Protein AF-A0A6B2LHY2-F1 (afdb_monomer_lite)

Secondary structure (DSSP, 8-state):
-HHHHGGGS-EEEEEEEE-TTT--EEEEEEEEESSHHHHHHHHHTSEEEETTEEEE---TTTS--SS---------------------------TT---------TT---S----TT--------TTHHHHHHHHHHHHHHHHHHHHHHHHHHHHHHHHHHHHHHHHHHHHHHHHHHHHHHHHHTPPPPPPPP----

pLDDT: mean 70.04, std 24.02, range [27.28, 95.94]

Foldseek 3Di:
DVVQLCVLAAWPDKAFDADPVPRHTPLDIDTDHPDVNSLCSSPVVQWTQDPNDIGGRDDPVVVPPVDPDDPDPPDDDDDDDDDDDDDDDDDDDDPPPPDDPDDPDPPDPPDDPDDPDDDDPPPPPDVVVVVVVVVVVVVVVVVVVVVVVVVVVVVVVVVVVVVVVVVVVVVVVLVVQVVVCVVVVHDRDDDDPPPDD

Organism: NCBI:txid1963864

InterPro domains:
  IPR000504 RNA recognition motif domain [PF00076] (5-44)
  IPR000504 RNA recognition motif domain [PS50102] (1-62)
  IPR012677 Nucleotide-binding alpha-beta plait domain superfamily [G3DSA:3.30.70.330] (1-72)
  IPR035979 RNA-binding domain superfamily [SSF54928] (3-66)

Structure (mmCIF, N/CA/C/O backbone):
data_AF-A0A6B2LHY2-F1
#
_entry.id   AF-A0A6B2LHY2-F1
#
loop_
_atom_site.group_PDB
_atom_site.id
_atom_site.type_symbol
_atom_site.label_atom_id
_atom_site.label_alt_id
_atom_site.label_comp_id
_atom_site.label_asym_id
_atom_site.label_entity_id
_atom_site.label_seq_id
_atom_site.pdbx_PDB_ins_code
_atom_site.Cartn_x
_atom_site.Cartn_y
_atom_site.Cartn_z
_atom_site.occupancy
_atom_site.B_iso_or_equiv
_atom_site.auth_seq_id
_atom_site.auth_comp_id
_atom_site.auth_asym_id
_atom_site.auth_atom_id
_atom_site.pdbx_PDB_model_num
ATOM 1 N N . MET A 1 1 ? -1.458 -8.060 -17.410 1.00 80.00 1 MET A N 1
ATOM 2 C CA . MET A 1 1 ? -0.516 -7.046 -16.871 1.00 80.00 1 MET A CA 1
ATOM 3 C C . MET A 1 1 ? -1.201 -6.053 -15.941 1.00 80.00 1 MET A C 1
ATOM 5 O O . MET A 1 1 ? -0.882 -6.099 -14.766 1.00 80.00 1 MET A O 1
ATOM 9 N N . ALA A 1 2 ? -2.142 -5.217 -16.404 1.00 82.56 2 ALA A N 1
ATOM 10 C CA . ALA A 1 2 ? -2.802 -4.216 -15.548 1.00 82.56 2 ALA A CA 1
ATOM 11 C C . ALA A 1 2 ? -3.407 -4.810 -14.260 1.00 82.56 2 ALA A C 1
ATOM 13 O O . ALA A 1 2 ? -3.123 -4.320 -13.176 1.00 82.56 2 ALA A O 1
ATOM 14 N N . SER A 1 3 ? -4.125 -5.933 -14.364 1.00 86.19 3 SER A N 1
ATOM 15 C CA . SER A 1 3 ? -4.714 -6.655 -13.222 1.00 86.19 3 SER A CA 1
ATOM 16 C C . SER A 1 3 ? -3.723 -7.070 -12.127 1.00 86.19 3 SER A C 1
ATOM 18 O O . SER A 1 3 ? -4.102 -7.171 -10.969 1.00 86.19 3 SER A O 1
ATOM 20 N N . TYR A 1 4 ? -2.459 -7.320 -12.476 1.00 86.56 4 TYR A N 1
ATOM 21 C CA . TYR A 1 4 ? -1.411 -7.698 -11.518 1.00 86.56 4 TYR A CA 1
ATOM 22 C C . TYR A 1 4 ? -0.781 -6.481 -10.832 1.00 86.56 4 TYR A C 1
ATOM 24 O O . TYR A 1 4 ? -0.054 -6.624 -9.855 1.00 86.56 4 TYR A O 1
ATOM 32 N N . LEU A 1 5 ? -1.018 -5.287 -11.373 1.00 86.94 5 LEU A N 1
ATOM 33 C CA . LEU A 1 5 ? -0.364 -4.048 -10.969 1.00 86.94 5 LEU A CA 1
ATOM 34 C C . LEU A 1 5 ? -1.317 -3.100 -10.228 1.00 86.94 5 LEU A C 1
ATOM 36 O O . LEU A 1 5 ? -0.859 -2.243 -9.483 1.00 86.94 5 LEU A O 1
ATOM 40 N N . THR A 1 6 ? -2.633 -3.303 -10.337 1.00 88.56 6 THR A N 1
ATOM 41 C CA . THR A 1 6 ? -3.647 -2.532 -9.593 1.00 88.56 6 THR A CA 1
ATOM 42 C C . THR A 1 6 ? -3.509 -2.646 -8.075 1.00 88.56 6 THR A C 1
ATOM 44 O O . THR A 1 6 ? -3.982 -1.776 -7.357 1.00 88.56 6 THR A O 1
ATOM 47 N N . GLN A 1 7 ? -2.849 -3.692 -7.568 1.00 88.25 7 GLN A N 1
ATOM 48 C CA . GLN A 1 7 ? -2.578 -3.845 -6.134 1.00 88.25 7 GLN A CA 1
ATOM 49 C C . GLN A 1 7 ? -1.614 -2.788 -5.570 1.00 88.25 7 GLN A C 1
ATOM 51 O O . GLN A 1 7 ? -1.584 -2.582 -4.362 1.00 88.25 7 GLN A O 1
ATOM 56 N N . TYR A 1 8 ? -0.835 -2.122 -6.429 1.00 86.50 8 TYR A N 1
ATOM 57 C CA . TYR A 1 8 ? 0.146 -1.116 -6.015 1.00 86.50 8 TYR A CA 1
ATOM 58 C C . TYR A 1 8 ? -0.372 0.325 -6.135 1.00 86.50 8 TYR A C 1
ATOM 60 O O . TYR A 1 8 ? 0.296 1.246 -5.669 1.00 86.50 8 TYR A O 1
ATOM 68 N N . GLY A 1 9 ? -1.538 0.536 -6.754 1.00 88.69 9 GLY A N 1
ATOM 69 C CA . GLY A 1 9 ? -2.106 1.868 -6.937 1.00 88.69 9 GLY A CA 1
ATOM 70 C C . GLY A 1 9 ? -3.138 1.964 -8.053 1.00 88.69 9 GLY A C 1
ATOM 71 O O . GLY A 1 9 ? -3.406 1.001 -8.779 1.00 88.69 9 GLY A O 1
ATOM 72 N N . ASN A 1 10 ? -3.695 3.162 -8.215 1.00 91.06 10 ASN A N 1
ATOM 73 C CA . ASN A 1 10 ? -4.657 3.447 -9.268 1.00 91.06 10 ASN A CA 1
ATOM 74 C C . ASN A 1 10 ? -3.933 3.675 -10.604 1.00 91.06 10 ASN A C 1
ATOM 76 O O . ASN A 1 10 ? -3.148 4.613 -10.754 1.00 91.06 10 ASN A O 1
ATOM 80 N N . ILE A 1 11 ? -4.201 2.814 -11.586 1.00 90.69 11 ILE A N 1
ATOM 81 C CA . ILE A 1 11 ? -3.566 2.867 -12.906 1.00 90.69 11 ILE A CA 1
ATOM 82 C C . ILE A 1 11 ? -4.345 3.824 -13.814 1.00 90.69 11 ILE A C 1
ATOM 84 O O . ILE A 1 11 ? -5.507 3.575 -14.126 1.00 90.69 11 ILE A O 1
ATOM 88 N N . ILE A 1 12 ? -3.677 4.872 -14.299 1.00 91.00 12 ILE A N 1
ATOM 89 C CA . ILE A 1 12 ? -4.193 5.775 -15.339 1.00 91.00 12 ILE A CA 1
ATOM 90 C C . ILE A 1 12 ? -4.047 5.130 -16.718 1.00 91.00 12 ILE A C 1
ATOM 92 O O . ILE A 1 12 ? -4.982 5.122 -17.513 1.00 91.00 12 ILE A O 1
ATOM 96 N N . GLU A 1 13 ? -2.864 4.590 -17.012 1.00 86.56 13 GLU A N 1
ATOM 97 C CA . GLU A 1 13 ? -2.556 4.017 -18.321 1.00 86.56 13 GLU A CA 1
ATOM 98 C C . GLU A 1 13 ? -1.649 2.794 -18.173 1.00 86.56 13 GLU A C 1
ATOM 100 O O . GLU A 1 13 ? -0.710 2.783 -17.380 1.00 86.56 13 GLU A O 1
ATOM 105 N N . CYS A 1 14 ? -1.906 1.752 -18.960 1.00 90.44 14 CYS A N 1
ATOM 106 C CA . CYS A 1 14 ? -1.053 0.572 -19.042 1.00 90.44 14 CYS A CA 1
ATOM 107 C C . CYS A 1 14 ? -0.847 0.204 -20.511 1.00 90.44 14 CYS A C 1
ATOM 109 O O . CYS A 1 14 ? -1.787 -0.198 -21.197 1.00 90.44 14 CYS A O 1
ATOM 111 N N . LYS A 1 15 ? 0.398 0.285 -20.985 1.00 89.88 15 LYS A N 1
ATOM 112 C CA . LYS A 1 15 ? 0.763 0.046 -22.382 1.00 89.88 15 LYS A CA 1
ATOM 113 C C . LYS A 1 15 ? 1.816 -1.043 -22.502 1.00 89.88 15 LYS A C 1
ATOM 115 O O . LYS A 1 15 ? 2.926 -0.908 -21.999 1.00 89.88 15 LYS A O 1
ATOM 120 N N . VAL A 1 16 ? 1.496 -2.103 -23.237 1.00 90.31 16 VAL A N 1
ATOM 121 C CA . VAL A 1 16 ? 2.479 -3.119 -23.638 1.00 90.31 16 VAL A CA 1
ATOM 122 C C . VAL A 1 16 ? 3.139 -2.668 -24.931 1.00 90.31 16 VAL A C 1
ATOM 124 O O . VAL A 1 16 ? 2.455 -2.274 -25.877 1.00 90.31 16 VAL A O 1
ATOM 127 N N . VAL A 1 17 ? 4.467 -2.725 -24.994 1.00 90.06 17 VAL A N 1
ATOM 128 C CA . VAL A 1 17 ? 5.170 -2.371 -26.224 1.00 90.06 17 VAL A CA 1
ATOM 129 C C . VAL A 1 17 ? 5.122 -3.543 -27.190 1.00 90.06 17 VAL A C 1
ATOM 131 O O . VAL A 1 17 ? 5.566 -4.650 -26.879 1.00 90.06 17 VAL A O 1
ATOM 134 N N . MET A 1 18 ? 4.596 -3.276 -28.379 1.00 92.19 18 MET A N 1
ATOM 135 C CA . MET A 1 18 ? 4.525 -4.225 -29.481 1.00 92.19 18 MET A CA 1
ATOM 136 C C . MET A 1 18 ? 5.486 -3.811 -30.596 1.00 92.19 18 MET A C 1
ATOM 138 O O . MET A 1 18 ? 5.838 -2.639 -30.749 1.00 92.19 18 MET A O 1
ATOM 142 N N . ASP A 1 19 ? 5.968 -4.790 -31.347 1.00 89.94 19 ASP A N 1
ATOM 143 C CA . ASP A 1 19 ? 6.664 -4.576 -32.606 1.00 89.94 19 ASP A CA 1
ATOM 144 C C . ASP A 1 19 ? 5.645 -4.206 -33.692 1.00 89.94 19 ASP A C 1
ATOM 146 O O . ASP A 1 19 ? 4.713 -4.964 -33.948 1.00 89.94 19 ASP A O 1
ATOM 150 N N . ALA A 1 20 ? 5.822 -3.044 -34.323 1.00 90.44 20 ALA A N 1
ATOM 151 C CA . ALA A 1 20 ? 4.895 -2.524 -35.324 1.00 90.44 20 ALA A CA 1
ATOM 152 C C . ALA A 1 20 ? 4.829 -3.395 -36.588 1.00 90.44 20 ALA A C 1
ATOM 154 O O . ALA A 1 20 ? 3.782 -3.460 -37.224 1.00 90.44 20 ALA A O 1
ATOM 155 N N . ASN A 1 21 ? 5.919 -4.092 -36.929 1.00 90.19 21 ASN A N 1
ATOM 156 C CA . ASN A 1 21 ? 5.982 -4.907 -38.142 1.00 90.19 21 ASN A CA 1
ATOM 157 C C . ASN A 1 21 ? 5.385 -6.302 -37.931 1.00 90.19 21 ASN A C 1
ATOM 159 O O . ASN A 1 21 ? 4.772 -6.857 -38.837 1.00 90.19 21 ASN A O 1
ATOM 163 N N . THR A 1 22 ? 5.585 -6.890 -36.744 1.00 93.69 22 THR A N 1
ATOM 164 C CA . THR A 1 22 ? 5.171 -8.276 -36.463 1.00 93.69 22 THR A CA 1
ATOM 165 C C . THR A 1 22 ? 3.951 -8.396 -35.551 1.00 93.69 22 THR A C 1
ATOM 167 O O . THR A 1 22 ? 3.437 -9.498 -35.379 1.00 93.69 22 THR A O 1
ATOM 170 N N . GLY A 1 23 ? 3.504 -7.307 -34.916 1.00 92.06 23 GLY A N 1
ATOM 171 C CA . GLY A 1 23 ? 2.405 -7.297 -33.942 1.00 92.06 23 GLY A CA 1
ATOM 172 C C . GLY A 1 23 ? 2.711 -8.025 -32.626 1.00 92.06 23 GLY A C 1
ATOM 173 O O . GLY A 1 23 ? 1.861 -8.098 -31.741 1.00 92.06 23 GLY A O 1
ATOM 174 N N . ARG A 1 24 ? 3.918 -8.582 -32.464 1.00 91.38 24 ARG A N 1
ATOM 175 C CA . ARG A 1 24 ? 4.309 -9.345 -31.270 1.00 91.38 24 ARG A CA 1
ATOM 176 C C . ARG A 1 24 ? 4.776 -8.422 -30.150 1.00 91.38 24 ARG A C 1
ATOM 178 O O . ARG A 1 24 ? 5.347 -7.363 -30.404 1.00 91.38 24 ARG A O 1
ATOM 185 N N . SER A 1 25 ? 4.572 -8.829 -28.896 1.00 90.31 25 SER A N 1
ATOM 186 C CA . SER A 1 25 ? 5.067 -8.054 -27.754 1.00 90.31 25 SER A CA 1
ATOM 187 C C . SER A 1 25 ? 6.596 -8.069 -27.703 1.00 90.31 25 SER A C 1
ATOM 189 O O . SER A 1 25 ? 7.239 -9.079 -27.998 1.00 90.31 25 SER A O 1
ATOM 191 N N . LYS A 1 26 ? 7.187 -6.951 -27.281 1.00 89.00 26 LYS A N 1
ATOM 192 C CA . LYS A 1 26 ? 8.630 -6.847 -27.033 1.00 89.00 26 LYS A CA 1
ATOM 193 C C . LYS A 1 26 ? 9.034 -7.340 -25.639 1.00 89.00 26 LYS A C 1
ATOM 195 O O . LYS A 1 26 ? 10.194 -7.217 -25.261 1.00 89.00 26 LYS A O 1
ATOM 200 N N . GLY A 1 27 ? 8.090 -7.878 -24.863 1.00 87.44 27 GLY A N 1
ATOM 201 C CA . GLY A 1 27 ? 8.342 -8.385 -23.512 1.00 87.44 27 GLY A CA 1
ATOM 202 C C . GLY A 1 27 ? 8.479 -7.311 -22.427 1.00 87.44 27 GLY A C 1
ATOM 203 O O . GLY A 1 27 ? 8.911 -7.633 -21.326 1.00 87.44 27 GLY A O 1
ATOM 204 N N . TYR A 1 28 ? 8.110 -6.058 -22.711 1.00 89.31 28 TYR A N 1
ATOM 205 C CA . TYR A 1 28 ? 8.064 -4.978 -21.723 1.00 89.31 28 TYR A CA 1
ATOM 206 C C . TYR A 1 28 ? 6.861 -4.057 -21.948 1.00 89.31 28 TYR A C 1
ATOM 208 O O . TYR A 1 28 ? 6.251 -4.037 -23.023 1.00 89.31 28 TYR A O 1
ATOM 216 N N . GLY A 1 29 ? 6.515 -3.294 -20.917 1.00 90.38 29 GLY A N 1
ATOM 217 C CA . GLY A 1 29 ? 5.412 -2.345 -20.935 1.00 90.38 29 GLY A CA 1
ATOM 218 C C . GLY A 1 29 ? 5.634 -1.217 -19.940 1.00 90.38 29 GLY A C 1
ATOM 219 O O . GLY A 1 29 ? 6.530 -1.284 -19.100 1.00 90.38 29 GLY A O 1
ATOM 220 N N . PHE A 1 30 ? 4.811 -0.186 -20.058 1.00 92.31 30 PHE A N 1
ATOM 221 C CA . PHE A 1 30 ? 4.807 0.980 -19.191 1.00 92.31 30 PHE A CA 1
ATOM 222 C C . PHE A 1 30 ? 3.468 1.073 -18.479 1.00 92.31 30 PHE A C 1
ATOM 224 O O . PHE A 1 30 ? 2.422 0.798 -19.072 1.00 92.31 30 PHE A O 1
ATOM 231 N N . VAL A 1 31 ? 3.516 1.469 -17.212 1.00 91.19 31 VAL A N 1
ATOM 232 C CA . VAL A 1 31 ? 2.332 1.729 -16.399 1.00 91.19 31 VAL A CA 1
ATOM 233 C C . VAL A 1 31 ? 2.467 3.114 -15.793 1.00 91.19 31 VAL A C 1
ATOM 235 O O . VAL A 1 31 ? 3.518 3.460 -15.254 1.00 91.19 31 VAL A O 1
ATOM 238 N N . VAL A 1 32 ? 1.405 3.897 -15.923 1.00 90.56 32 VAL A N 1
ATOM 239 C CA . VAL A 1 32 ? 1.270 5.237 -15.365 1.00 90.56 32 VAL A CA 1
ATOM 240 C C . VAL A 1 32 ? 0.284 5.144 -14.212 1.00 90.56 32 VAL A C 1
ATOM 242 O O . VAL A 1 32 ? -0.874 4.778 -14.414 1.00 90.56 32 VAL A O 1
ATOM 245 N N . TYR A 1 33 ? 0.760 5.456 -13.012 1.00 92.25 33 TYR A N 1
ATOM 246 C CA . TYR A 1 33 ? -0.066 5.535 -11.811 1.00 92.25 33 TYR A CA 1
ATOM 247 C C . TYR A 1 33 ? -0.590 6.948 -11.593 1.00 92.25 33 TYR A C 1
ATOM 249 O O . TYR A 1 33 ? -0.069 7.912 -12.159 1.00 92.25 33 TYR A O 1
ATOM 257 N N . SER A 1 34 ? -1.620 7.058 -10.759 1.00 88.56 34 SER A N 1
ATOM 258 C CA . SER A 1 34 ? -2.242 8.334 -10.432 1.00 88.56 34 SER A CA 1
ATOM 259 C C . SER A 1 34 ? -1.357 9.231 -9.577 1.00 88.56 34 SER A C 1
ATOM 261 O O . SER A 1 34 ? -1.366 10.450 -9.749 1.00 88.56 34 SER A O 1
ATOM 263 N N . THR A 1 35 ? -0.541 8.631 -8.711 1.00 81.56 35 THR A N 1
ATOM 264 C CA . THR A 1 35 ? 0.391 9.348 -7.841 1.00 81.56 35 THR A CA 1
ATOM 265 C C . THR A 1 35 ? 1.817 8.799 -7.972 1.00 81.56 35 THR A C 1
ATOM 267 O O . THR A 1 35 ? 2.019 7.620 -8.284 1.00 81.56 35 THR A O 1
ATOM 270 N N . PRO A 1 36 ? 2.855 9.628 -7.746 1.00 84.38 36 PRO A N 1
ATOM 271 C CA . PRO A 1 36 ? 4.240 9.165 -7.797 1.00 84.38 36 PRO A CA 1
ATOM 272 C C . PRO A 1 36 ? 4.584 8.182 -6.668 1.00 84.38 36 PRO A C 1
ATOM 274 O O . PRO A 1 36 ? 5.458 7.337 -6.851 1.00 84.38 36 PRO A O 1
ATOM 277 N N . GLN A 1 37 ? 3.897 8.255 -5.526 1.00 83.94 37 GLN A N 1
ATOM 278 C CA . GLN A 1 37 ? 4.058 7.330 -4.404 1.00 83.94 37 GLN A CA 1
ATOM 279 C C . GLN A 1 37 ? 3.631 5.908 -4.790 1.00 83.94 37 GLN A C 1
ATOM 281 O O . GLN A 1 37 ? 4.368 4.963 -4.528 1.00 83.94 37 GLN A O 1
ATOM 286 N N . GLU A 1 38 ? 2.503 5.752 -5.491 1.00 86.00 38 GLU A N 1
ATOM 287 C CA . GLU A 1 38 ? 2.044 4.457 -6.026 1.00 86.00 38 GLU A CA 1
ATOM 288 C C . GLU A 1 38 ? 3.084 3.828 -6.964 1.00 86.00 38 GLU A C 1
ATOM 290 O O . GLU A 1 38 ? 3.399 2.640 -6.862 1.00 86.00 38 GLU A O 1
ATOM 295 N N . ALA A 1 39 ? 3.695 4.639 -7.835 1.00 85.25 39 ALA A N 1
ATOM 296 C CA . ALA A 1 39 ? 4.7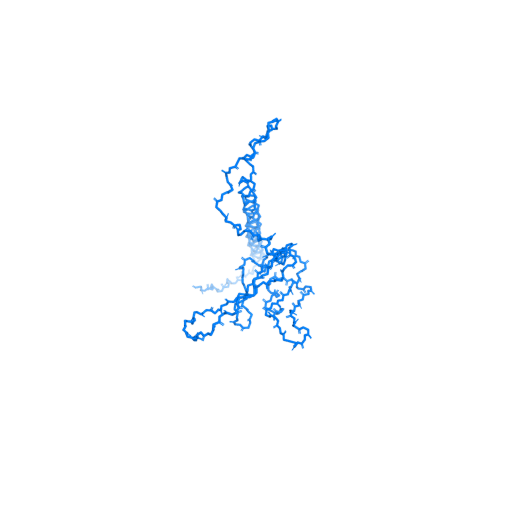55 4.178 -8.728 1.00 85.25 39 ALA A CA 1
ATOM 297 C C . ALA A 1 39 ? 6.019 3.733 -7.969 1.00 85.25 39 ALA A C 1
ATOM 299 O O . ALA A 1 39 ? 6.648 2.745 -8.352 1.00 85.25 39 ALA A O 1
ATOM 300 N N . GLN A 1 40 ? 6.389 4.429 -6.890 1.00 86.88 40 GLN A N 1
ATOM 301 C CA . GLN A 1 40 ? 7.514 4.028 -6.041 1.00 86.88 40 GLN A CA 1
ATOM 302 C C . GLN A 1 40 ? 7.233 2.687 -5.364 1.00 86.88 40 GLN A C 1
ATOM 304 O O . GLN A 1 40 ? 8.044 1.770 -5.490 1.00 86.88 40 GLN A O 1
ATOM 309 N N . THR A 1 41 ? 6.058 2.530 -4.754 1.00 88.00 41 THR A N 1
ATOM 310 C CA . THR A 1 41 ? 5.623 1.275 -4.125 1.00 88.00 41 THR A CA 1
ATOM 311 C C . THR A 1 41 ? 5.646 0.110 -5.113 1.00 88.00 41 THR A C 1
ATOM 313 O O . THR A 1 41 ? 6.205 -0.941 -4.809 1.00 88.00 41 THR A O 1
ATOM 316 N N . ALA A 1 42 ? 5.150 0.312 -6.338 1.00 87.19 42 ALA A N 1
ATOM 317 C CA . ALA A 1 42 ? 5.163 -0.705 -7.394 1.00 87.19 42 ALA A CA 1
ATOM 318 C C . ALA A 1 42 ? 6.575 -1.148 -7.830 1.00 87.19 42 ALA A C 1
ATOM 320 O O . ALA A 1 42 ? 6.737 -2.211 -8.432 1.00 87.19 42 ALA A O 1
ATOM 321 N N . THR A 1 43 ? 7.600 -0.332 -7.565 1.00 88.62 43 THR A N 1
ATOM 322 C CA . THR A 1 43 ? 9.001 -0.613 -7.928 1.00 88.62 43 THR A CA 1
ATOM 323 C C . THR A 1 43 ? 9.877 -0.982 -6.732 1.00 88.62 43 THR A C 1
ATOM 325 O O . THR A 1 43 ? 11.021 -1.381 -6.934 1.00 88.62 43 THR A O 1
ATOM 328 N N . ALA A 1 44 ? 9.351 -0.920 -5.505 1.00 86.50 44 ALA A N 1
ATOM 329 C CA . ALA A 1 44 ? 10.114 -1.144 -4.277 1.00 86.50 44 ALA A CA 1
ATOM 330 C C . ALA A 1 44 ? 10.719 -2.555 -4.197 1.00 86.50 44 ALA A C 1
ATOM 332 O O . ALA A 1 44 ? 11.869 -2.722 -3.796 1.00 86.50 44 ALA A O 1
ATOM 333 N N . GLU A 1 45 ? 9.974 -3.572 -4.636 1.00 80.50 45 GLU A N 1
ATOM 334 C CA . GLU A 1 45 ? 10.449 -4.962 -4.671 1.00 80.50 45 GLU A CA 1
ATOM 335 C C . GLU A 1 45 ? 11.392 -5.243 -5.858 1.00 80.50 45 GLU A C 1
ATOM 337 O 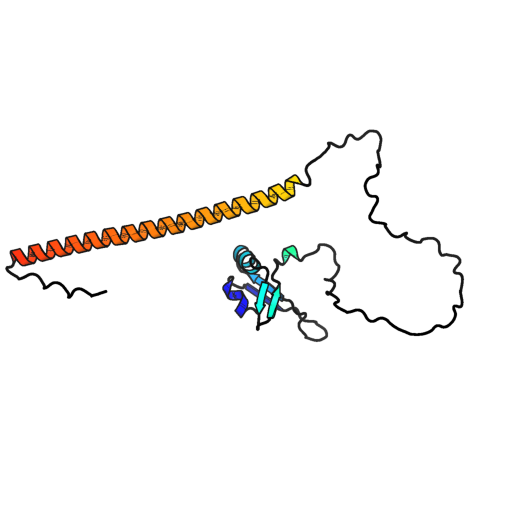O . GLU A 1 45 ? 12.058 -6.278 -5.900 1.00 80.50 45 GLU A O 1
ATOM 342 N N . GLY A 1 46 ? 11.456 -4.341 -6.846 1.00 81.94 46 GLY A N 1
ATOM 343 C CA . GLY A 1 46 ? 12.265 -4.469 -8.066 1.00 81.94 46 GLY A CA 1
ATOM 344 C C . GLY A 1 46 ? 11.773 -5.525 -9.065 1.00 81.94 46 GLY A C 1
ATOM 345 O O . GLY A 1 46 ? 12.308 -5.645 -10.170 1.00 81.94 46 GLY A O 1
ATOM 346 N N . TYR A 1 47 ? 10.754 -6.312 -8.717 1.00 87.00 47 TYR A N 1
ATOM 347 C CA . TYR A 1 47 ? 10.133 -7.278 -9.615 1.00 87.00 47 TYR A CA 1
ATOM 348 C C . TYR A 1 47 ? 8.668 -7.528 -9.261 1.00 87.00 47 TYR A C 1
ATOM 350 O O . TYR A 1 47 ? 8.251 -7.343 -8.129 1.00 87.00 47 TYR A O 1
ATOM 358 N N . VAL A 1 48 ? 7.906 -8.018 -10.235 1.00 87.88 48 VAL A N 1
ATOM 359 C CA . VAL A 1 48 ? 6.524 -8.480 -10.074 1.00 87.88 48 VAL A CA 1
ATOM 360 C C . VAL A 1 48 ? 6.351 -9.804 -10.810 1.00 87.88 48 VAL A C 1
ATOM 362 O O . VAL A 1 48 ? 7.012 -10.048 -11.820 1.00 87.88 48 VAL A O 1
ATOM 365 N N . THR A 1 49 ? 5.472 -10.678 -10.330 1.00 87.06 49 THR A N 1
ATOM 366 C CA . THR A 1 49 ? 5.139 -11.916 -11.047 1.00 87.06 49 THR A CA 1
ATOM 367 C C . THR A 1 49 ? 3.874 -11.707 -11.877 1.00 87.06 49 THR A C 1
ATOM 369 O O . THR A 1 49 ? 2.802 -11.491 -11.321 1.00 87.06 49 THR A O 1
ATOM 372 N N . VAL A 1 50 ? 3.989 -11.783 -13.207 1.00 85.50 50 VAL A N 1
ATOM 373 C CA . VAL A 1 50 ? 2.870 -11.685 -14.162 1.00 85.50 50 VAL A CA 1
ATOM 374 C C . VAL A 1 50 ? 2.732 -13.023 -14.874 1.00 85.50 50 VAL A C 1
ATOM 376 O O . VAL A 1 50 ? 3.701 -13.510 -15.454 1.00 85.50 50 VAL A O 1
ATOM 379 N N . ASP A 1 51 ? 1.551 -13.639 -14.818 1.00 85.31 51 ASP A N 1
ATOM 380 C CA . ASP A 1 51 ? 1.272 -14.936 -15.459 1.00 85.31 51 ASP A CA 1
ATOM 381 C C . ASP A 1 51 ? 2.295 -16.036 -15.085 1.00 85.31 51 ASP A C 1
ATOM 383 O O . ASP A 1 51 ? 2.741 -16.822 -15.923 1.00 85.31 51 ASP A O 1
ATOM 387 N N . GLY A 1 52 ? 2.743 -16.049 -13.822 1.00 87.00 52 GLY A N 1
ATOM 388 C CA . GLY A 1 52 ? 3.750 -16.993 -13.316 1.00 87.00 52 GLY A CA 1
ATOM 389 C C . GLY A 1 52 ? 5.193 -16.700 -13.751 1.00 87.00 52 GLY A C 1
ATOM 390 O O . GLY A 1 52 ? 6.099 -17.470 -13.436 1.00 87.00 52 GLY A O 1
ATOM 391 N N . LYS A 1 53 ? 5.440 -15.589 -14.456 1.00 85.88 53 LYS A N 1
ATOM 392 C CA . LYS A 1 53 ? 6.775 -15.150 -14.879 1.00 85.88 53 LYS A CA 1
ATOM 393 C C . LYS A 1 53 ? 7.223 -13.942 -14.070 1.00 85.88 53 LYS A C 1
ATOM 395 O O . LYS A 1 53 ? 6.489 -12.970 -13.926 1.00 85.88 53 LYS A O 1
ATOM 400 N N . ARG A 1 54 ? 8.462 -13.983 -13.583 1.00 88.12 54 ARG A N 1
ATOM 401 C CA . ARG A 1 54 ? 9.085 -12.857 -12.881 1.00 88.12 54 ARG A CA 1
ATOM 402 C C . ARG A 1 54 ? 9.494 -11.773 -13.884 1.00 88.12 54 ARG A C 1
ATOM 404 O O . ARG A 1 54 ? 10.325 -12.017 -14.757 1.00 88.12 54 ARG A O 1
ATOM 411 N N . CYS A 1 55 ? 8.934 -10.582 -13.735 1.00 87.56 55 CYS A N 1
ATOM 412 C CA . CYS A 1 55 ? 9.190 -9.393 -14.540 1.00 87.56 55 CYS A CA 1
ATOM 413 C C . CYS A 1 55 ? 9.923 -8.347 -13.694 1.00 87.56 55 CYS A C 1
ATOM 415 O O . CYS A 1 55 ? 9.588 -8.162 -12.531 1.00 87.56 55 CYS A O 1
ATOM 417 N N . ASN A 1 56 ? 10.919 -7.667 -14.262 1.00 89.38 56 ASN A N 1
ATOM 418 C CA . ASN A 1 56 ? 11.635 -6.587 -13.576 1.00 89.38 56 ASN A CA 1
ATOM 419 C C . ASN A 1 56 ? 10.807 -5.290 -13.627 1.00 89.38 56 ASN A C 1
ATOM 421 O O . ASN A 1 56 ? 10.283 -4.948 -14.690 1.00 89.38 56 ASN A O 1
ATOM 425 N N . CYS A 1 57 ? 10.715 -4.583 -12.501 1.00 90.00 57 CYS A N 1
ATOM 426 C CA . CYS A 1 57 ? 9.980 -3.330 -12.360 1.00 90.00 57 CYS A CA 1
ATOM 427 C C . CYS A 1 57 ? 10.936 -2.209 -11.958 1.00 90.00 57 CYS A C 1
ATOM 429 O O . CYS A 1 57 ? 11.470 -2.223 -10.855 1.00 90.00 57 CYS A O 1
ATOM 431 N N . ASN A 1 58 ? 11.101 -1.214 -12.830 1.00 89.56 58 ASN A N 1
ATOM 432 C CA . ASN A 1 58 ? 11.901 -0.023 -12.554 1.00 89.56 58 ASN A CA 1
ATOM 433 C C . ASN A 1 58 ? 11.100 1.239 -12.848 1.00 89.56 58 ASN A C 1
ATOM 435 O O . ASN A 1 58 ? 10.230 1.248 -13.723 1.00 89.56 58 ASN A O 1
ATOM 439 N N . LEU A 1 59 ? 11.457 2.325 -12.164 1.00 88.69 59 LEU A N 1
ATOM 440 C CA . LEU A 1 59 ? 10.918 3.641 -12.462 1.00 88.69 59 LEU A CA 1
ATOM 441 C C . LEU A 1 59 ? 11.320 4.028 -13.893 1.00 88.69 59 LEU A C 1
ATOM 443 O O . LEU A 1 59 ? 12.501 3.994 -14.247 1.00 88.69 59 LEU A O 1
ATOM 447 N N . ALA A 1 60 ? 10.346 4.399 -14.725 1.00 82.06 60 ALA A N 1
ATOM 448 C CA . ALA A 1 60 ? 10.590 4.674 -16.143 1.00 82.06 60 ALA A CA 1
ATOM 449 C C . ALA A 1 60 ? 11.625 5.797 -16.365 1.00 82.06 60 ALA A C 1
ATOM 451 O O . ALA A 1 60 ? 12.378 5.758 -17.337 1.00 82.06 60 ALA A O 1
ATOM 452 N N . SER A 1 61 ? 11.722 6.752 -15.432 1.00 72.25 61 SER A N 1
ATOM 453 C CA . SER A 1 61 ? 12.727 7.822 -15.446 1.00 72.25 61 SER A CA 1
ATOM 454 C C . SER A 1 61 ? 14.163 7.318 -15.263 1.00 72.25 61 SER A C 1
ATOM 456 O O . SER A 1 61 ? 15.086 7.901 -15.821 1.00 72.25 61 SER A O 1
ATOM 458 N N . VAL A 1 62 ? 14.362 6.218 -14.533 1.00 63.97 62 VAL A N 1
ATOM 459 C CA . VAL A 1 62 ? 15.685 5.638 -14.242 1.00 63.97 62 VAL A CA 1
ATOM 460 C C . VAL A 1 62 ? 16.213 4.827 -15.436 1.00 63.97 62 VAL A C 1
ATOM 462 O O . VAL A 1 62 ? 17.420 4.677 -15.609 1.00 63.97 62 VAL A O 1
ATOM 465 N N . GLY A 1 63 ? 15.321 4.343 -16.307 1.00 56.09 63 GLY A N 1
ATOM 466 C CA . GLY A 1 63 ? 15.673 3.615 -17.531 1.00 56.09 63 GLY A CA 1
ATOM 467 C C . GLY A 1 63 ? 15.977 4.499 -18.747 1.00 56.09 63 GLY A C 1
ATOM 468 O O . GLY A 1 63 ? 16.488 3.995 -19.749 1.00 56.09 63 GLY A O 1
ATOM 469 N N . ALA A 1 64 ? 15.688 5.801 -18.680 1.00 52.94 64 ALA A N 1
ATOM 470 C CA . ALA A 1 64 ? 15.969 6.744 -19.756 1.00 52.94 64 ALA A CA 1
ATOM 471 C C . ALA A 1 64 ? 17.459 7.119 -19.752 1.00 52.94 64 ALA A C 1
ATOM 473 O O . ALA A 1 64 ? 17.859 8.178 -19.269 1.00 52.94 64 ALA A O 1
ATOM 474 N N . LYS A 1 65 ? 18.311 6.245 -20.300 1.00 46.53 65 LYS A N 1
ATOM 475 C CA . LYS A 1 65 ? 19.655 6.665 -20.713 1.00 46.53 65 LYS A CA 1
ATOM 476 C C . LYS A 1 65 ? 19.483 7.840 -21.682 1.00 46.53 65 LYS A C 1
ATOM 478 O O . LYS A 1 65 ? 18.782 7.707 -22.680 1.00 46.53 65 LYS A O 1
ATOM 483 N N . LYS A 1 66 ? 20.096 8.986 -21.370 1.00 43.19 66 LYS A N 1
ATOM 484 C CA . LYS A 1 66 ? 20.026 10.231 -22.161 1.00 43.19 66 LYS A CA 1
ATOM 485 C C . LYS A 1 66 ? 20.714 10.154 -23.529 1.00 43.19 66 LYS A C 1
ATOM 487 O O . LYS A 1 66 ? 20.705 11.135 -24.263 1.00 43.19 66 LYS A O 1
ATOM 492 N N . ASP A 1 67 ? 21.235 8.993 -23.896 1.00 40.41 67 ASP A N 1
ATOM 493 C CA . ASP A 1 67 ? 21.935 8.787 -25.150 1.00 40.41 67 ASP A CA 1
ATOM 494 C C . ASP A 1 67 ? 21.059 7.884 -26.011 1.00 40.41 67 ASP A C 1
ATOM 496 O O . ASP A 1 67 ? 20.744 6.770 -25.592 1.00 40.41 67 ASP A O 1
ATOM 500 N N . GLY A 1 68 ? 20.643 8.375 -27.183 1.00 45.53 68 GLY A N 1
ATOM 501 C CA . GLY A 1 68 ? 19.763 7.718 -28.159 1.00 45.53 68 GLY A CA 1
ATOM 502 C C . GLY A 1 68 ? 20.305 6.413 -28.755 1.00 45.53 68 GLY A C 1
ATOM 503 O O . GLY A 1 68 ? 20.347 6.243 -29.967 1.00 45.53 68 GLY A O 1
ATOM 504 N N . SER A 1 69 ? 20.696 5.470 -27.908 1.00 36.59 69 SER A N 1
ATOM 505 C CA . SER A 1 69 ? 21.033 4.099 -28.245 1.00 36.59 69 SER A CA 1
ATOM 506 C C . SER A 1 69 ? 19.980 3.197 -27.614 1.00 36.59 69 SER A C 1
ATOM 508 O O . SER A 1 69 ? 19.771 3.186 -26.399 1.00 36.59 69 SER A O 1
ATOM 510 N N . ALA A 1 70 ? 19.253 2.486 -28.474 1.00 41.03 70 ALA A N 1
ATOM 511 C CA . ALA A 1 70 ? 18.263 1.497 -28.079 1.00 41.03 70 ALA A CA 1
ATOM 512 C C . ALA A 1 70 ? 18.835 0.539 -27.012 1.00 41.03 70 ALA A C 1
ATOM 514 O O . ALA A 1 70 ? 20.035 0.246 -27.034 1.00 41.03 70 ALA A O 1
ATOM 515 N N . PRO A 1 71 ? 18.005 0.016 -26.090 1.00 44.66 71 PRO A N 1
ATOM 516 C CA . PRO A 1 71 ? 18.466 -0.965 -25.119 1.00 44.66 71 PRO A CA 1
ATOM 517 C C . PRO A 1 71 ? 19.018 -2.185 -25.866 1.00 44.66 71 PRO A C 1
ATOM 519 O O . PRO A 1 71 ? 18.276 -2.918 -26.520 1.00 44.66 71 PRO A O 1
ATOM 522 N N . VAL A 1 72 ? 20.337 -2.377 -25.792 1.00 40.09 72 VAL A N 1
ATOM 523 C CA . VAL A 1 72 ? 21.013 -3.566 -26.314 1.00 40.09 72 VAL A CA 1
ATOM 524 C C . VAL A 1 72 ? 20.444 -4.769 -25.569 1.00 40.09 72 VAL A C 1
ATOM 526 O O . VAL A 1 72 ? 20.570 -4.879 -24.348 1.00 40.09 72 VAL A O 1
ATOM 529 N N . ALA A 1 73 ? 19.759 -5.640 -26.310 1.00 42.78 73 ALA A N 1
ATOM 530 C CA . ALA A 1 73 ? 19.226 -6.891 -25.795 1.00 42.78 73 ALA A CA 1
ATOM 531 C C . ALA A 1 73 ? 20.348 -7.712 -25.129 1.00 42.78 73 ALA A C 1
ATOM 533 O O . ALA A 1 73 ? 21.467 -7.738 -25.647 1.00 42.78 73 ALA A O 1
ATOM 534 N N . PRO A 1 74 ? 20.086 -8.428 -24.021 1.00 41.81 74 PRO A N 1
ATOM 535 C CA . PRO A 1 74 ? 21.084 -9.307 -23.437 1.00 41.81 74 PRO A CA 1
ATOM 536 C C . PRO A 1 74 ? 21.258 -10.532 -24.344 1.00 41.81 74 PRO A C 1
ATOM 538 O O . PRO A 1 74 ? 20.475 -11.483 -24.299 1.00 41.81 74 PRO A O 1
ATOM 541 N N . THR A 1 75 ? 22.288 -10.533 -25.188 1.00 36.66 75 THR A N 1
ATOM 542 C CA . THR A 1 75 ? 22.697 -11.704 -25.968 1.00 36.66 75 THR A CA 1
ATOM 543 C C . THR A 1 75 ? 23.337 -12.740 -25.047 1.00 36.66 75 THR A C 1
ATOM 545 O O . THR A 1 75 ? 24.547 -12.795 -24.857 1.00 36.66 75 THR A O 1
ATOM 548 N N . LYS A 1 76 ? 22.516 -13.634 -24.488 1.00 40.06 76 LYS A N 1
ATOM 549 C CA . LYS A 1 76 ? 22.989 -14.963 -24.081 1.00 40.06 76 LYS A CA 1
ATOM 550 C C . LYS A 1 76 ? 23.165 -15.821 -25.333 1.00 40.06 76 LYS A C 1
ATOM 552 O O . LYS A 1 76 ? 22.160 -16.324 -25.822 1.00 40.06 76 LYS A O 1
ATOM 557 N N . LYS A 1 77 ? 24.403 -16.068 -25.776 1.00 32.53 77 LYS A N 1
ATOM 558 C CA . LYS A 1 77 ? 24.838 -17.346 -26.388 1.00 32.53 77 LYS A CA 1
ATOM 559 C C . LYS A 1 77 ? 26.324 -17.547 -26.055 1.00 32.53 77 LYS A C 1
ATOM 561 O O . LYS A 1 77 ? 27.140 -16.712 -26.406 1.00 32.53 77 LYS A O 1
ATOM 566 N N . ARG A 1 78 ? 26.656 -18.436 -25.112 1.00 30.17 78 ARG A N 1
ATOM 567 C CA . ARG A 1 78 ? 26.954 -19.870 -25.323 1.00 30.17 78 ARG A CA 1
ATOM 568 C C . ARG A 1 78 ? 28.056 -20.065 -26.371 1.00 30.17 78 ARG A C 1
ATOM 570 O O . ARG A 1 78 ? 27.831 -19.857 -27.556 1.00 30.17 78 ARG A O 1
ATOM 577 N N . SER A 1 79 ? 29.219 -20.460 -25.867 1.00 37.62 79 SER A N 1
ATOM 578 C CA . SER A 1 79 ? 30.417 -20.891 -26.576 1.00 37.62 79 SER A CA 1
ATOM 579 C C . SER A 1 79 ? 30.132 -22.059 -27.522 1.00 37.62 79 SER A C 1
ATOM 581 O O . SER A 1 79 ? 29.526 -23.052 -27.120 1.00 37.62 79 SER A O 1
ATOM 583 N N . TYR A 1 80 ? 30.618 -21.949 -28.756 1.00 27.28 80 TYR A N 1
ATOM 584 C CA . TYR A 1 80 ? 30.891 -23.088 -29.625 1.00 27.28 80 TYR A CA 1
ATOM 585 C C . TYR A 1 80 ? 32.221 -22.808 -30.322 1.00 27.28 80 TYR A C 1
ATOM 587 O O . TYR A 1 80 ? 32.348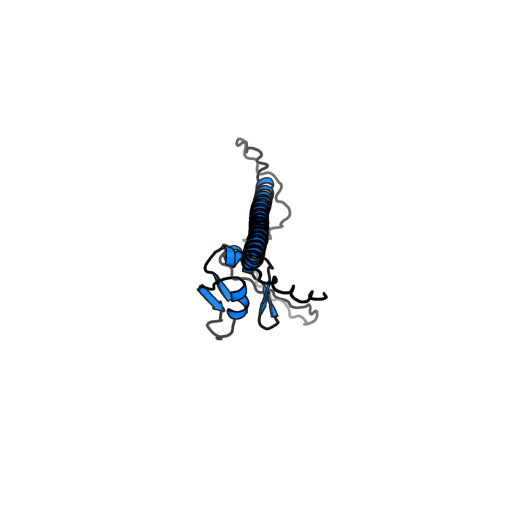 -21.846 -31.076 1.00 27.28 80 TYR A O 1
ATOM 595 N N . ALA A 1 81 ? 33.229 -23.588 -29.951 1.00 36.66 81 ALA A N 1
ATOM 596 C CA . ALA A 1 81 ? 34.455 -23.706 -30.710 1.00 36.66 81 ALA A CA 1
ATOM 597 C C . ALA A 1 81 ? 34.190 -24.584 -31.941 1.00 36.66 81 ALA A C 1
ATOM 599 O O . ALA A 1 81 ? 33.340 -25.469 -31.876 1.00 36.66 81 ALA A O 1
ATOM 600 N N . ASP A 1 82 ? 35.010 -24.364 -32.969 1.00 29.39 82 ASP A N 1
ATOM 601 C CA . ASP A 1 82 ? 35.511 -25.355 -33.931 1.00 29.39 82 ASP A CA 1
ATOM 602 C C . ASP A 1 82 ? 35.112 -25.181 -35.413 1.00 29.39 82 ASP A C 1
ATOM 604 O O . ASP A 1 82 ? 33.944 -25.026 -35.760 1.00 29.39 82 ASP A O 1
ATOM 608 N N . GLN A 1 83 ? 36.174 -25.238 -36.233 1.00 30.31 83 GLN A N 1
ATOM 609 C CA . GLN A 1 83 ? 36.311 -25.471 -37.681 1.00 30.31 83 GLN A CA 1
ATOM 610 C C . GLN A 1 83 ? 35.526 -24.615 -38.685 1.00 30.31 83 GLN A C 1
ATOM 612 O O . GLN A 1 83 ? 34.317 -24.748 -38.775 1.00 30.31 83 GLN A O 1
ATOM 617 N N . VAL A 1 84 ? 36.238 -23.884 -39.568 1.00 31.50 84 VAL A N 1
ATOM 618 C CA . VAL A 1 84 ? 36.502 -24.333 -40.960 1.00 31.50 84 VAL A CA 1
ATOM 619 C C . VAL A 1 84 ? 37.766 -23.658 -41.536 1.00 31.50 84 VAL A C 1
ATOM 621 O O . VAL A 1 84 ? 38.182 -22.585 -41.111 1.00 31.50 84 VAL A O 1
ATOM 624 N N . VAL A 1 85 ? 38.369 -24.371 -42.480 1.00 27.62 85 VAL A N 1
ATOM 625 C CA . VAL A 1 85 ? 39.687 -24.284 -43.123 1.00 27.62 85 VAL A CA 1
ATOM 626 C C . VAL A 1 85 ? 39.790 -23.156 -44.168 1.00 27.62 85 VAL A C 1
ATOM 628 O O . VAL A 1 85 ? 38.782 -22.630 -44.629 1.00 27.62 85 VAL A O 1
ATOM 631 N N . GLY A 1 86 ? 41.030 -22.765 -44.488 1.00 31.70 86 GLY A N 1
ATOM 632 C CA . GLY A 1 86 ? 41.403 -21.528 -45.173 1.00 31.70 86 GLY A CA 1
ATOM 633 C C . GLY A 1 86 ? 41.211 -21.459 -46.689 1.00 31.70 86 GLY A C 1
ATOM 634 O O . GLY A 1 86 ? 41.041 -22.467 -47.364 1.00 31.70 86 GLY A O 1
ATOM 635 N N . THR A 1 87 ? 41.346 -20.232 -47.197 1.00 30.70 87 THR A N 1
ATOM 636 C CA . THR A 1 87 ? 41.713 -19.886 -48.578 1.00 30.70 87 THR A CA 1
ATOM 637 C C . THR A 1 87 ? 42.421 -18.527 -48.581 1.00 30.70 87 THR A C 1
ATOM 639 O O . THR A 1 87 ? 42.099 -17.646 -47.784 1.00 30.70 87 THR A O 1
ATOM 642 N N . GLU A 1 88 ? 43.422 -18.415 -49.447 1.00 28.95 88 GLU A N 1
ATOM 643 C CA . GLU A 1 88 ? 44.525 -17.453 -49.448 1.00 28.95 88 GLU A CA 1
ATOM 644 C C . GLU A 1 88 ? 44.123 -16.010 -49.809 1.00 28.95 88 GLU A C 1
ATOM 646 O O . GLU A 1 88 ? 43.185 -15.758 -50.564 1.00 28.95 88 GLU A O 1
ATOM 651 N N . ALA A 1 89 ? 44.859 -15.055 -49.234 1.00 27.50 89 ALA A N 1
ATOM 652 C CA . ALA A 1 89 ? 44.620 -13.620 -49.319 1.00 27.50 89 ALA A CA 1
ATOM 653 C C . ALA A 1 89 ? 45.299 -12.991 -50.549 1.00 27.50 89 ALA A C 1
ATOM 655 O O . ALA A 1 89 ? 46.524 -12.989 -50.651 1.00 27.50 89 ALA A O 1
ATOM 656 N N . TYR A 1 90 ? 44.516 -12.368 -51.434 1.00 29.19 90 TYR A N 1
ATOM 657 C CA . TYR A 1 90 ? 45.025 -11.366 -52.373 1.00 29.19 90 TYR A CA 1
ATOM 658 C C . TYR A 1 90 ? 44.995 -9.993 -51.692 1.00 29.19 90 TYR A C 1
ATOM 660 O O . TYR A 1 90 ? 43.933 -9.410 -51.482 1.00 29.19 90 TYR A O 1
ATOM 668 N N . ALA A 1 91 ? 46.172 -9.496 -51.311 1.00 29.36 91 ALA A N 1
ATOM 669 C CA . ALA A 1 91 ? 46.350 -8.171 -50.732 1.00 29.36 91 ALA A CA 1
ATOM 670 C C . ALA A 1 91 ? 46.358 -7.103 -51.840 1.00 29.36 91 ALA A C 1
ATOM 672 O O . ALA A 1 91 ? 47.324 -6.990 -52.591 1.00 29.36 91 ALA A O 1
ATOM 673 N N . TYR A 1 92 ? 45.296 -6.301 -51.924 1.00 28.22 92 TYR A N 1
ATOM 674 C CA . TYR A 1 92 ? 45.364 -4.979 -52.549 1.00 28.22 92 TYR A CA 1
ATOM 675 C C . TYR A 1 92 ? 45.808 -3.989 -51.465 1.00 28.22 92 TYR A C 1
ATOM 677 O O . TYR A 1 92 ? 45.096 -3.788 -50.482 1.00 28.22 92 TYR A O 1
ATOM 685 N N . ALA A 1 93 ? 47.009 -3.424 -51.602 1.00 34.88 93 ALA A N 1
ATOM 686 C CA . ALA A 1 93 ? 47.490 -2.360 -50.727 1.00 34.88 93 ALA A CA 1
ATOM 687 C C . ALA A 1 93 ? 46.780 -1.051 -51.100 1.00 34.88 93 ALA A C 1
ATOM 689 O O . ALA A 1 93 ? 46.943 -0.558 -52.215 1.00 34.88 93 ALA A O 1
ATOM 690 N N . ASP A 1 94 ? 45.976 -0.520 -50.181 1.00 37.22 94 ASP A N 1
ATOM 691 C CA . ASP A 1 94 ? 45.292 0.764 -50.325 1.00 37.22 94 ASP A CA 1
ATOM 692 C C . ASP A 1 94 ? 46.247 1.902 -49.896 1.00 37.22 94 ASP A C 1
ATOM 694 O O . ASP A 1 94 ? 46.652 1.941 -48.729 1.00 37.22 94 ASP A O 1
ATOM 698 N N . PRO A 1 95 ? 46.669 2.814 -50.796 1.00 36.22 95 PRO A N 1
ATOM 699 C CA . PRO A 1 95 ? 47.676 3.836 -50.498 1.00 36.22 95 PRO A CA 1
ATOM 700 C C . PRO A 1 95 ? 47.133 5.057 -49.725 1.00 36.22 95 PRO A C 1
ATOM 702 O O . PRO A 1 95 ? 47.806 6.083 -49.672 1.00 36.22 95 PRO A O 1
ATOM 705 N N . TYR A 1 96 ? 45.952 4.965 -49.102 1.00 35.03 96 TYR A N 1
ATOM 706 C CA . TYR A 1 96 ? 45.352 6.042 -48.292 1.00 35.03 96 TYR A CA 1
ATOM 707 C C . TYR A 1 96 ? 44.955 5.632 -46.859 1.00 35.03 96 TYR A C 1
ATOM 709 O O . TYR A 1 96 ? 44.157 6.306 -46.206 1.00 35.03 96 TYR A O 1
ATOM 717 N N . ALA A 1 97 ? 45.530 4.556 -46.319 1.00 39.62 97 ALA A N 1
ATOM 718 C CA . ALA A 1 97 ? 45.264 4.105 -44.952 1.00 39.62 97 ALA A CA 1
ATOM 719 C C . ALA A 1 97 ? 46.130 4.826 -43.894 1.00 39.62 97 ALA A C 1
ATOM 721 O O . ALA A 1 97 ? 46.961 4.204 -43.237 1.00 39.62 97 ALA A O 1
ATOM 722 N N . GLU A 1 98 ? 45.914 6.126 -43.676 1.00 32.31 98 GLU A N 1
ATOM 723 C CA . GLU A 1 98 ? 46.469 6.832 -42.509 1.00 32.31 98 GLU A CA 1
ATOM 724 C C . GLU A 1 98 ? 45.418 7.726 -41.839 1.00 32.31 98 GLU A C 1
ATOM 726 O O . GLU A 1 98 ? 45.451 8.949 -41.911 1.00 32.31 98 GLU A O 1
ATOM 731 N N . TYR A 1 99 ? 44.453 7.088 -41.173 1.00 35.06 99 TYR A N 1
ATOM 732 C CA . TYR A 1 99 ? 43.831 7.633 -39.961 1.00 35.06 99 TYR A CA 1
ATOM 733 C C . TYR A 1 99 ? 43.189 6.494 -39.153 1.00 35.06 99 TYR A C 1
ATOM 735 O O . TYR A 1 99 ? 41.972 6.321 -39.104 1.00 35.06 99 TYR A O 1
ATOM 743 N N . SER A 1 100 ? 44.034 5.654 -38.550 1.00 27.69 100 SER A N 1
ATOM 744 C CA . SER A 1 100 ? 43.592 4.635 -37.596 1.00 27.69 100 SER A CA 1
ATOM 745 C C . SER A 1 100 ? 43.391 5.286 -36.227 1.00 27.69 100 SER A C 1
ATOM 747 O O . SER A 1 100 ? 44.343 5.749 -35.596 1.00 27.69 100 SER A O 1
ATOM 749 N N . TYR A 1 101 ? 42.138 5.339 -35.770 1.00 27.28 101 TYR A N 1
ATOM 750 C CA . TYR A 1 101 ? 41.797 5.693 -34.395 1.00 27.28 101 TYR A CA 1
ATOM 751 C C . TYR A 1 101 ? 42.293 4.564 -33.488 1.00 27.28 101 TYR A C 1
ATOM 753 O O . TYR A 1 101 ? 41.668 3.507 -33.377 1.00 27.28 101 TYR A O 1
ATOM 761 N N . ASN A 1 102 ? 43.455 4.775 -32.873 1.00 34.16 102 ASN A N 1
ATOM 762 C CA . ASN A 1 102 ? 44.012 3.838 -31.913 1.00 34.16 102 ASN A CA 1
ATOM 763 C C . ASN A 1 102 ? 43.031 3.616 -30.757 1.00 34.16 102 ASN A C 1
ATOM 765 O O . ASN A 1 102 ? 42.531 4.549 -30.130 1.00 34.16 102 ASN A O 1
ATOM 769 N N . SER A 1 103 ? 42.799 2.332 -30.501 1.00 30.55 103 SER A N 1
ATOM 770 C CA . SER A 1 103 ? 42.213 1.748 -29.304 1.00 30.55 103 SER A CA 1
ATOM 771 C C . SER A 1 103 ? 42.500 2.580 -28.048 1.00 30.55 103 SER A C 1
ATOM 773 O O . SER A 1 103 ? 43.640 2.651 -27.592 1.00 30.55 103 SER A O 1
ATOM 775 N N . TYR A 1 104 ? 41.464 3.182 -27.456 1.00 34.53 104 TYR A N 1
ATOM 776 C CA . TYR A 1 104 ? 41.576 3.764 -26.121 1.00 34.53 104 TYR A CA 1
ATOM 777 C C . TYR A 1 104 ? 41.791 2.651 -25.095 1.00 34.53 104 TYR A C 1
ATOM 779 O O . TYR A 1 104 ? 40.851 1.975 -24.669 1.00 34.53 104 TYR A O 1
ATOM 787 N N . ASP A 1 105 ? 43.044 2.497 -24.683 1.00 38.47 105 ASP A N 1
ATOM 788 C CA . ASP A 1 105 ? 43.444 1.744 -23.507 1.00 38.47 105 ASP A CA 1
ATOM 789 C C . ASP A 1 105 ? 42.981 2.493 -22.241 1.00 38.47 105 ASP A C 1
ATOM 791 O O . ASP A 1 105 ? 43.396 3.614 -21.938 1.00 38.47 105 ASP A O 1
ATOM 795 N N . LYS A 1 106 ? 42.045 1.890 -21.506 1.00 37.16 106 LYS A N 1
ATOM 796 C CA . LYS A 1 106 ? 41.331 2.476 -20.357 1.00 37.16 106 LYS A CA 1
ATOM 797 C C . LYS A 1 106 ? 42.143 2.455 -19.049 1.00 37.16 106 LYS A C 1
ATOM 799 O O . LYS A 1 106 ? 41.560 2.315 -17.975 1.00 37.16 106 LYS A O 1
ATOM 804 N N . ARG A 1 107 ? 43.474 2.579 -19.099 1.00 40.84 107 ARG A N 1
ATOM 805 C CA . ARG A 1 107 ? 44.338 2.440 -17.906 1.00 40.84 107 ARG A CA 1
ATOM 806 C C . ARG A 1 107 ? 45.216 3.633 -17.534 1.00 40.84 107 ARG A C 1
ATOM 808 O O . ARG A 1 107 ? 45.818 3.581 -16.472 1.00 40.84 107 ARG A O 1
ATOM 815 N N . GLN A 1 108 ? 45.247 4.721 -18.305 1.00 37.78 108 GLN A N 1
ATOM 816 C CA . GLN A 1 108 ? 46.168 5.840 -18.027 1.00 37.78 108 GLN A CA 1
ATOM 817 C C . GLN A 1 108 ? 45.485 7.206 -17.897 1.00 37.78 108 GLN A C 1
ATOM 819 O O . GLN A 1 108 ? 45.878 8.179 -18.531 1.00 37.78 108 GLN A O 1
ATOM 824 N N . ARG A 1 109 ? 44.448 7.317 -17.058 1.00 39.78 109 ARG A N 1
ATOM 825 C CA . ARG A 1 109 ? 43.849 8.624 -16.732 1.00 39.78 109 ARG A CA 1
ATOM 826 C C . ARG A 1 109 ? 44.252 9.109 -15.341 1.00 39.78 109 ARG A C 1
ATOM 828 O O . ARG A 1 109 ? 43.392 9.449 -14.540 1.00 39.78 109 ARG A O 1
ATOM 835 N N . THR A 1 110 ? 45.554 9.154 -15.076 1.00 44.41 110 THR A N 1
ATOM 836 C CA . THR A 1 110 ? 46.140 9.882 -13.938 1.00 44.41 110 THR A CA 1
ATOM 837 C C . THR A 1 110 ? 47.528 10.411 -14.299 1.00 44.41 110 THR A C 1
ATOM 839 O O . THR A 1 110 ? 48.491 10.103 -13.616 1.00 44.41 110 THR A O 1
ATOM 842 N N . GLU A 1 111 ? 47.663 11.187 -15.374 1.00 35.12 111 GLU A N 1
ATOM 843 C CA . GLU A 1 111 ? 48.892 11.958 -15.602 1.00 35.12 111 GLU A CA 1
ATOM 844 C C . GLU A 1 111 ? 48.562 13.292 -16.292 1.00 35.12 111 GLU A C 1
ATOM 846 O O . GLU A 1 111 ? 48.438 13.419 -17.504 1.00 35.12 111 GLU A O 1
ATOM 851 N N . THR A 1 112 ? 48.298 14.284 -15.441 1.00 47.62 112 THR A N 1
ATOM 852 C CA . THR A 1 112 ? 48.967 15.588 -15.471 1.00 47.62 112 THR A CA 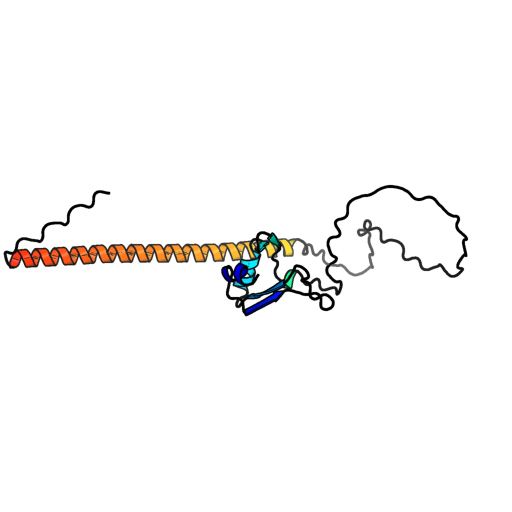1
ATOM 853 C C . THR A 1 112 ? 49.016 16.342 -16.810 1.00 47.62 112 THR A C 1
ATOM 855 O O . THR A 1 112 ? 50.039 16.381 -17.483 1.00 47.62 112 THR A O 1
ATOM 858 N N . MET A 1 113 ? 47.950 17.086 -17.121 1.00 38.47 113 MET A N 1
ATOM 859 C CA . MET A 1 113 ? 48.035 18.293 -17.957 1.00 38.47 113 MET A CA 1
ATOM 860 C C . MET A 1 113 ? 47.993 19.520 -17.032 1.00 38.47 113 MET A C 1
ATOM 862 O O . MET A 1 113 ? 46.921 20.037 -16.723 1.00 38.47 113 MET A O 1
ATOM 866 N N . MET A 1 114 ? 49.158 19.945 -16.527 1.00 38.72 114 MET A N 1
ATOM 867 C CA . MET A 1 114 ? 49.303 21.199 -15.774 1.00 38.72 114 MET A CA 1
ATOM 868 C C . MET A 1 114 ? 49.442 22.363 -16.761 1.00 38.72 114 MET A C 1
ATOM 870 O O . MET A 1 114 ? 50.424 22.430 -17.498 1.00 38.72 114 MET A O 1
ATOM 874 N N . HIS A 1 115 ? 48.506 23.311 -16.740 1.00 43.38 115 HIS A N 1
ATOM 875 C CA . HIS A 1 115 ? 48.748 24.663 -17.246 1.00 43.38 115 HIS A CA 1
ATOM 876 C C . HIS A 1 115 ? 49.270 25.550 -16.099 1.00 43.38 115 HIS A C 1
ATOM 878 O O . HIS A 1 115 ? 48.736 25.469 -14.988 1.00 43.38 115 HIS A O 1
ATOM 884 N N . PRO A 1 116 ? 50.280 26.413 -16.328 1.00 45.88 116 PRO A N 1
ATOM 885 C CA . PRO A 1 116 ? 50.795 27.307 -15.301 1.00 45.88 116 PRO A CA 1
ATOM 886 C C . PRO A 1 116 ? 49.809 28.466 -15.103 1.00 45.88 116 PRO A C 1
ATOM 888 O O . PRO A 1 116 ? 49.659 29.309 -15.982 1.00 45.88 116 PRO A O 1
ATOM 891 N N . GLY A 1 117 ? 49.120 28.504 -13.960 1.00 43.25 117 GLY A N 1
ATOM 892 C CA . GLY A 1 117 ? 48.411 29.712 -13.513 1.00 43.25 117 GLY A CA 1
ATOM 893 C C . GLY A 1 117 ? 46.959 29.566 -13.059 1.00 43.25 117 GLY A C 1
ATOM 894 O O . GLY A 1 117 ? 46.397 30.556 -12.608 1.00 43.25 117 GLY A O 1
ATOM 895 N N . TYR A 1 118 ? 46.353 28.378 -13.096 1.00 37.16 118 TYR A N 1
ATOM 896 C CA . TYR A 1 118 ? 45.030 28.168 -12.495 1.00 37.16 118 TYR A CA 1
ATOM 897 C C . TYR A 1 118 ? 45.129 27.210 -11.309 1.00 37.16 118 TYR A C 1
ATOM 899 O O . TYR A 1 118 ? 45.225 25.995 -11.477 1.00 37.16 118 TYR A O 1
ATOM 907 N N . SER A 1 119 ? 45.103 27.760 -10.092 1.00 45.34 119 SER A N 1
ATOM 908 C CA . SER A 1 119 ? 44.870 26.972 -8.884 1.00 45.34 119 SER A CA 1
ATOM 909 C C . SER A 1 119 ? 43.414 26.509 -8.884 1.00 45.34 119 SER A C 1
ATOM 911 O O . SER A 1 119 ? 42.506 27.286 -8.579 1.00 45.34 119 SER A O 1
ATOM 913 N N . MET A 1 120 ? 43.178 25.251 -9.241 1.00 38.88 120 MET A N 1
ATOM 914 C CA . MET A 1 120 ? 41.890 24.617 -8.985 1.00 38.88 120 MET A CA 1
ATOM 915 C C . MET A 1 120 ? 41.773 24.374 -7.475 1.00 38.88 120 MET A C 1
ATOM 917 O O . MET A 1 120 ? 42.683 23.770 -6.902 1.00 38.88 120 MET A O 1
ATOM 921 N N . PRO A 1 121 ? 40.698 24.821 -6.804 1.00 44.69 121 PRO A N 1
ATOM 922 C CA . PRO A 1 121 ? 40.465 24.423 -5.428 1.00 44.69 121 PRO A CA 1
ATOM 923 C C . PRO A 1 121 ? 40.259 22.907 -5.404 1.00 44.69 121 PRO A C 1
ATOM 925 O O . PRO A 1 121 ? 39.464 22.362 -6.173 1.00 44.69 121 PRO A O 1
ATOM 928 N N . THR A 1 122 ? 41.011 22.227 -4.542 1.00 48.78 122 THR A N 1
ATOM 929 C CA . THR A 1 122 ? 40.975 20.780 -4.317 1.00 48.78 122 THR A CA 1
ATOM 930 C C . THR A 1 122 ? 39.606 20.382 -3.758 1.00 48.78 122 THR A C 1
ATOM 932 O O . THR A 1 122 ? 39.406 20.261 -2.553 1.00 48.78 122 THR A O 1
ATOM 935 N N . GLY A 1 123 ? 38.623 20.242 -4.645 1.00 44.62 123 GLY A N 1
ATOM 936 C CA . GLY A 1 123 ? 37.253 19.868 -4.330 1.00 44.62 123 GLY A CA 1
ATOM 937 C C . GLY A 1 123 ? 37.137 18.374 -4.069 1.00 44.62 123 GLY A C 1
ATOM 938 O O . GLY A 1 123 ? 36.752 17.603 -4.946 1.00 44.62 123 GLY A O 1
ATOM 939 N N . VAL A 1 124 ? 37.417 17.972 -2.836 1.00 46.50 124 VAL A N 1
ATOM 940 C CA . VAL A 1 124 ? 36.916 16.730 -2.236 1.00 46.50 124 VAL A CA 1
ATOM 941 C C . VAL A 1 124 ? 35.388 16.822 -2.060 1.00 46.50 124 VAL A C 1
ATOM 943 O O . VAL A 1 124 ? 34.892 16.919 -0.952 1.00 46.50 124 VAL A O 1
ATOM 946 N N . ALA A 1 125 ? 34.619 16.874 -3.153 1.00 49.88 125 ALA A N 1
ATOM 947 C CA . ALA A 1 125 ? 33.162 17.099 -3.099 1.00 49.88 125 ALA A CA 1
ATOM 948 C C . ALA A 1 125 ? 32.330 16.133 -3.968 1.00 49.88 125 ALA A C 1
ATOM 950 O O . ALA A 1 125 ? 31.112 16.256 -4.041 1.00 49.88 125 ALA A O 1
ATOM 951 N N . GLY A 1 126 ? 32.964 15.167 -4.645 1.00 46.91 126 GLY A N 1
ATOM 952 C CA . GLY A 1 126 ? 32.263 14.224 -5.532 1.00 46.91 126 GLY A CA 1
ATOM 953 C C . GLY A 1 126 ? 31.781 12.935 -4.856 1.00 46.91 126 GLY A C 1
ATOM 954 O O . GLY A 1 126 ? 30.777 12.364 -5.270 1.00 46.91 126 GLY A O 1
ATOM 955 N N . ILE A 1 127 ? 32.485 12.474 -3.819 1.00 48.50 127 ILE A N 1
ATOM 956 C CA . ILE A 1 127 ? 32.167 11.220 -3.109 1.00 48.50 127 ILE A CA 1
ATOM 957 C C . ILE A 1 127 ? 31.185 11.489 -1.957 1.00 48.50 127 ILE A C 1
ATOM 959 O O . ILE A 1 127 ? 30.283 10.691 -1.709 1.00 48.50 127 ILE A O 1
ATOM 963 N N . ASP A 1 128 ? 31.296 12.665 -1.336 1.00 55.38 128 ASP A N 1
ATOM 964 C CA . ASP A 1 128 ? 30.461 13.076 -0.207 1.00 55.38 128 ASP A CA 1
ATOM 965 C C . ASP A 1 128 ? 29.002 13.305 -0.628 1.00 55.38 128 ASP A C 1
ATOM 967 O O . ASP A 1 128 ? 28.087 12.817 0.016 1.00 55.38 128 ASP A O 1
ATOM 971 N N . LEU A 1 129 ? 28.752 13.913 -1.795 1.00 57.94 129 LEU A N 1
ATOM 972 C CA . LEU A 1 129 ? 27.388 14.228 -2.234 1.00 57.94 129 LEU A CA 1
ATOM 973 C C . LEU A 1 129 ? 26.533 12.977 -2.518 1.00 57.94 129 LEU A C 1
ATOM 975 O O . LEU A 1 129 ? 25.327 12.982 -2.281 1.00 57.94 129 LEU A O 1
ATOM 979 N N . ALA A 1 130 ? 27.129 11.883 -3.004 1.00 57.97 130 ALA A N 1
ATOM 980 C CA . ALA A 1 130 ? 26.408 10.627 -3.226 1.00 57.97 130 ALA A CA 1
ATOM 981 C C . ALA A 1 130 ? 26.089 9.904 -1.905 1.00 57.97 130 ALA A C 1
ATOM 983 O O . ALA A 1 130 ? 24.969 9.420 -1.729 1.00 57.97 130 ALA A O 1
ATOM 984 N N . GLN A 1 131 ? 27.039 9.874 -0.960 1.00 60.47 131 GLN A N 1
ATOM 985 C CA . GLN A 1 131 ? 26.794 9.362 0.394 1.00 60.47 131 GLN A CA 1
ATOM 986 C C . GLN A 1 131 ? 25.792 10.233 1.157 1.00 60.47 131 GLN A C 1
ATOM 988 O O . GLN A 1 131 ? 24.896 9.694 1.802 1.00 60.47 131 GLN A O 1
ATOM 993 N N . GLN A 1 132 ? 25.875 11.553 1.019 1.00 59.53 132 GLN A N 1
ATOM 994 C CA . GLN A 1 132 ? 24.966 12.520 1.622 1.00 59.53 132 GLN A CA 1
ATOM 995 C C . GLN A 1 132 ? 23.552 12.379 1.050 1.00 59.53 132 GLN A C 1
ATOM 997 O O . GLN A 1 132 ? 22.596 12.304 1.816 1.00 59.53 132 GLN A O 1
ATOM 1002 N N . ASN A 1 133 ? 23.398 12.245 -0.272 1.00 65.94 133 ASN A N 1
ATOM 1003 C CA . ASN A 1 133 ? 22.095 11.988 -0.894 1.00 65.94 133 ASN A CA 1
ATOM 1004 C C . ASN A 1 133 ? 21.483 10.668 -0.405 1.00 65.94 133 ASN A C 1
ATOM 1006 O O . ASN A 1 133 ? 20.293 10.616 -0.092 1.00 65.94 133 ASN A O 1
ATOM 1010 N N . LEU A 1 134 ? 22.289 9.610 -0.277 1.00 72.31 134 LEU A N 1
ATOM 1011 C CA . LEU A 1 134 ? 21.824 8.329 0.252 1.00 72.31 134 LEU A CA 1
ATOM 1012 C C . LEU A 1 134 ? 21.415 8.440 1.730 1.00 72.31 134 LEU A C 1
ATOM 1014 O O . LEU A 1 134 ? 20.358 7.949 2.122 1.00 72.31 134 LEU A O 1
ATOM 1018 N N . GLN A 1 135 ? 22.209 9.136 2.543 1.00 71.81 135 GLN A N 1
ATOM 1019 C CA . GLN A 1 135 ? 21.934 9.356 3.962 1.00 71.81 135 GLN A CA 1
ATOM 1020 C C . GLN A 1 135 ? 20.678 10.214 4.183 1.00 71.81 135 GLN A C 1
ATOM 1022 O O . GLN A 1 135 ? 19.895 9.928 5.092 1.00 71.81 135 GLN A O 1
ATOM 1027 N N . VAL A 1 136 ? 20.434 11.214 3.330 1.00 73.94 136 VAL A N 1
ATOM 1028 C CA . VAL A 1 136 ? 19.216 12.041 3.340 1.00 73.94 136 VAL A CA 1
ATOM 1029 C C . VAL A 1 136 ? 17.987 11.207 2.975 1.00 73.94 136 VAL A C 1
ATOM 1031 O O . VAL A 1 136 ? 16.982 11.271 3.684 1.00 73.94 136 VAL A O 1
ATOM 1034 N N . HIS A 1 137 ? 18.068 10.365 1.940 1.00 79.25 137 HIS A N 1
ATOM 1035 C CA . HIS A 1 137 ? 16.970 9.466 1.566 1.00 79.25 137 HIS A CA 1
ATOM 1036 C C . HIS A 1 137 ? 16.620 8.475 2.680 1.00 79.25 137 HIS A C 1
ATOM 1038 O O . HIS A 1 137 ? 15.442 8.284 2.990 1.00 79.25 137 HIS A O 1
ATOM 1044 N N . ILE A 1 138 ? 17.629 7.878 3.319 1.00 86.31 138 ILE A N 1
ATOM 1045 C CA . ILE A 1 138 ? 17.427 6.950 4.437 1.00 86.31 138 ILE A CA 1
ATOM 1046 C C . ILE A 1 138 ? 16.795 7.680 5.629 1.00 86.31 138 ILE A C 1
ATOM 1048 O O . ILE A 1 138 ? 15.808 7.205 6.186 1.00 86.31 138 ILE A O 1
ATOM 1052 N N . SER A 1 139 ? 17.307 8.858 5.989 1.00 85.69 139 SER A N 1
ATOM 1053 C CA . SER A 1 139 ? 16.811 9.628 7.138 1.00 85.69 139 SER A CA 1
ATOM 1054 C C . SER A 1 139 ? 15.379 10.126 6.931 1.00 85.69 139 SER A C 1
ATOM 1056 O O . SER A 1 139 ? 14.556 10.040 7.843 1.00 85.69 139 SER A O 1
ATOM 1058 N N . SER A 1 140 ? 15.049 10.596 5.725 1.00 84.19 140 SER A N 1
ATOM 1059 C CA . SER A 1 140 ? 13.689 11.014 5.370 1.00 84.19 140 SER A CA 1
ATOM 1060 C C . SER A 1 140 ? 12.714 9.836 5.418 1.00 84.19 140 SER A C 1
ATOM 1062 O O . SER A 1 140 ? 11.649 9.954 6.022 1.00 84.19 140 SER A O 1
ATOM 1064 N N . SER A 1 141 ? 13.117 8.676 4.889 1.00 91.06 141 SER A N 1
ATOM 1065 C CA . SER A 1 141 ? 12.296 7.459 4.918 1.00 91.06 141 SER A CA 1
ATOM 1066 C C . SER A 1 141 ? 12.065 6.959 6.347 1.00 91.06 141 SER A C 1
ATOM 1068 O O . SER A 1 141 ? 10.941 6.629 6.710 1.00 91.06 141 SER A O 1
ATOM 1070 N N . LEU A 1 142 ? 13.102 6.955 7.194 1.00 91.62 142 LEU A N 1
ATOM 1071 C CA . LEU A 1 142 ? 12.979 6.601 8.614 1.00 91.62 142 LEU A CA 1
ATOM 1072 C C . LEU A 1 142 ? 12.064 7.569 9.370 1.00 91.62 142 LEU A C 1
ATOM 1074 O O . LEU A 1 142 ? 11.277 7.134 10.207 1.00 91.62 142 LEU A O 1
ATOM 1078 N N . THR A 1 143 ? 12.137 8.865 9.060 1.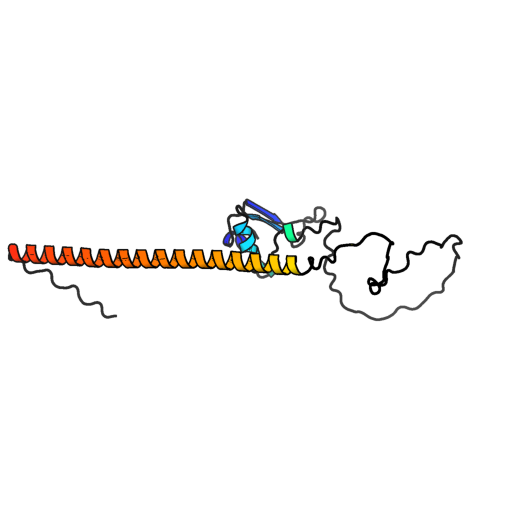00 89.38 143 THR A N 1
ATOM 1079 C CA . THR A 1 143 ? 11.279 9.887 9.677 1.00 89.38 143 THR A CA 1
ATOM 1080 C C . THR A 1 143 ? 9.816 9.683 9.293 1.00 89.38 143 THR A C 1
ATOM 1082 O O . THR A 1 143 ? 8.951 9.722 10.166 1.00 89.38 143 THR A O 1
ATOM 1085 N N . ALA A 1 144 ? 9.541 9.406 8.014 1.00 90.00 144 ALA A N 1
ATOM 1086 C CA . ALA A 1 144 ? 8.197 9.094 7.536 1.00 90.00 144 ALA A CA 1
ATOM 1087 C C . ALA A 1 144 ? 7.649 7.821 8.201 1.00 90.00 144 ALA A C 1
ATOM 1089 O O . ALA A 1 144 ? 6.586 7.861 8.813 1.00 90.00 144 ALA A O 1
ATOM 1090 N N . MET A 1 145 ? 8.431 6.734 8.213 1.00 93.94 145 MET A N 1
ATOM 1091 C CA . MET A 1 145 ? 8.038 5.491 8.887 1.00 93.94 145 MET A CA 1
ATOM 1092 C C . MET A 1 145 ? 7.770 5.702 10.380 1.00 93.94 145 MET A C 1
ATOM 1094 O O . MET A 1 145 ? 6.822 5.144 10.928 1.00 93.94 145 MET A O 1
ATOM 1098 N N . TYR A 1 146 ? 8.584 6.513 11.059 1.00 93.00 146 TYR A N 1
ATOM 1099 C CA . TYR A 1 146 ? 8.361 6.818 12.467 1.00 93.00 146 TYR A CA 1
ATOM 1100 C C . TYR A 1 146 ? 7.058 7.599 12.677 1.00 93.00 146 TYR A C 1
ATOM 1102 O O . TYR A 1 146 ? 6.312 7.276 13.598 1.00 93.00 146 TYR A O 1
ATOM 1110 N N . ALA A 1 147 ? 6.748 8.576 11.822 1.00 90.94 147 ALA A N 1
ATOM 1111 C CA . ALA A 1 147 ? 5.494 9.326 11.885 1.00 90.94 147 ALA A CA 1
ATOM 1112 C C . ALA A 1 147 ? 4.265 8.424 11.663 1.00 90.94 147 ALA A C 1
ATOM 1114 O O . ALA A 1 147 ? 3.300 8.505 12.428 1.00 90.94 147 ALA A O 1
ATOM 1115 N N . ASP A 1 148 ? 4.331 7.505 10.699 1.00 95.31 148 ASP A N 1
ATOM 1116 C CA . ASP A 1 148 ? 3.258 6.542 10.427 1.00 95.31 148 ASP A CA 1
ATOM 1117 C C . ASP A 1 148 ? 3.043 5.603 11.623 1.00 95.31 148 ASP A C 1
ATOM 1119 O O . ASP A 1 148 ? 1.921 5.423 12.100 1.00 95.31 148 ASP A O 1
ATOM 1123 N N . ILE A 1 149 ? 4.131 5.076 12.196 1.00 93.69 149 ILE A N 1
ATOM 1124 C CA . ILE A 1 149 ? 4.080 4.237 13.402 1.00 93.69 149 ILE A CA 1
ATOM 1125 C C . ILE A 1 149 ? 3.459 4.998 14.580 1.00 93.69 149 ILE A C 1
ATOM 1127 O O . ILE A 1 149 ? 2.673 4.422 15.334 1.00 93.69 149 ILE A O 1
ATOM 1131 N N . GLN A 1 150 ? 3.802 6.274 14.776 1.00 92.06 150 GLN A N 1
ATOM 1132 C CA . GLN A 1 150 ? 3.218 7.080 15.852 1.00 92.06 150 GLN A CA 1
ATOM 1133 C C . GLN A 1 150 ? 1.732 7.357 15.622 1.00 92.06 150 GLN A C 1
ATOM 1135 O O . GLN A 1 150 ? 0.958 7.312 16.577 1.00 92.06 150 GLN A O 1
ATOM 1140 N N . THR A 1 151 ? 1.323 7.566 14.370 1.00 93.81 151 THR A N 1
ATOM 1141 C CA . THR A 1 151 ? -0.088 7.743 14.001 1.00 93.81 151 THR A CA 1
ATOM 1142 C C . THR A 1 151 ? -0.891 6.493 14.348 1.00 93.81 151 THR A C 1
ATOM 1144 O O . THR A 1 151 ? -1.874 6.578 15.082 1.00 93.81 151 THR A O 1
ATOM 1147 N N . ILE A 1 152 ? -0.398 5.314 13.960 1.00 93.81 152 ILE A N 1
ATOM 1148 C CA . ILE A 1 152 ? -1.026 4.029 14.299 1.00 93.81 152 ILE A CA 1
ATOM 1149 C C . ILE A 1 152 ? -1.106 3.838 15.820 1.00 93.81 152 ILE A C 1
ATOM 1151 O O . ILE A 1 152 ? -2.147 3.453 16.354 1.00 93.81 152 ILE A O 1
ATOM 1155 N N . LYS A 1 153 ? -0.021 4.128 16.553 1.00 94.00 153 LYS A N 1
ATOM 1156 C CA . LYS A 1 153 ? -0.012 4.038 18.024 1.00 94.00 153 LYS A CA 1
ATOM 1157 C C . LYS A 1 153 ? -1.048 4.962 18.658 1.00 94.00 153 LYS A C 1
ATOM 1159 O O . LYS A 1 153 ? -1.713 4.561 19.617 1.00 94.00 153 LYS A O 1
ATOM 1164 N N . TYR A 1 154 ? -1.180 6.181 18.147 1.00 94.19 154 TYR A N 1
ATOM 1165 C CA . TYR A 1 154 ? -2.147 7.152 18.641 1.00 94.19 154 TYR A CA 1
ATOM 1166 C C . TYR A 1 154 ? -3.582 6.677 18.405 1.00 94.19 154 TYR A C 1
ATOM 1168 O O . TYR A 1 154 ? -4.373 6.644 19.347 1.00 94.19 154 TYR A O 1
ATOM 1176 N N . GLU A 1 155 ? -3.901 6.218 17.194 1.00 94.62 155 GLU A N 1
ATOM 1177 C CA . GLU A 1 155 ? -5.222 5.676 16.861 1.00 94.62 155 GLU A CA 1
ATOM 1178 C C . GLU A 1 155 ? -5.583 4.470 17.733 1.00 94.62 155 GLU A C 1
ATOM 1180 O O . GLU A 1 155 ? -6.682 4.404 18.290 1.00 94.62 155 GLU A O 1
ATOM 1185 N N . MET A 1 156 ? -4.639 3.549 17.939 1.00 93.06 156 MET A N 1
ATOM 1186 C CA . MET A 1 156 ? -4.840 2.382 18.801 1.00 93.06 156 MET A CA 1
ATOM 1187 C C . MET A 1 156 ? -5.077 2.787 20.266 1.00 93.06 156 MET A C 1
ATOM 1189 O O . MET A 1 156 ? -5.920 2.206 20.959 1.00 93.06 156 MET A O 1
ATOM 1193 N N . THR A 1 157 ? -4.370 3.816 20.739 1.00 95.19 157 THR A N 1
ATOM 1194 C CA . THR A 1 157 ? -4.543 4.363 22.092 1.00 95.19 157 THR A CA 1
ATOM 1195 C C . THR A 1 157 ? -5.917 5.010 22.248 1.00 95.19 157 THR A C 1
ATOM 1197 O O . THR A 1 157 ? -6.628 4.706 23.205 1.00 95.19 157 THR A O 1
ATOM 1200 N N . MET A 1 158 ? -6.336 5.832 21.283 1.00 92.88 158 MET A N 1
ATOM 1201 C CA . MET A 1 158 ? -7.655 6.473 21.272 1.00 92.88 158 MET A CA 1
ATOM 1202 C C . MET A 1 158 ? -8.787 5.445 21.210 1.00 92.88 158 MET A C 1
ATOM 1204 O O . MET A 1 158 ? -9.762 5.549 21.952 1.00 92.88 158 MET A O 1
ATOM 1208 N N . MET A 1 159 ? -8.640 4.396 20.398 1.00 94.06 159 MET A N 1
ATOM 1209 C CA . MET A 1 159 ? -9.603 3.296 20.337 1.00 94.06 159 MET A CA 1
ATOM 1210 C C . MET A 1 159 ? -9.713 2.566 21.681 1.00 94.06 159 MET A C 1
ATOM 1212 O O . MET A 1 159 ? -10.817 2.287 22.152 1.00 94.06 159 MET A O 1
ATOM 1216 N N . THR A 1 160 ? -8.583 2.319 22.344 1.00 93.94 160 THR A N 1
ATOM 1217 C CA . THR A 1 160 ? -8.554 1.716 23.685 1.00 93.94 160 THR A CA 1
ATOM 1218 C C . THR A 1 160 ? -9.249 2.610 24.717 1.00 93.94 160 THR A C 1
ATOM 1220 O O . THR A 1 160 ? -10.012 2.121 25.552 1.00 93.94 160 THR A O 1
ATOM 1223 N N . GLN A 1 161 ? -9.046 3.926 24.634 1.00 93.94 161 GLN A N 1
ATOM 1224 C CA . GLN A 1 161 ? -9.699 4.907 25.502 1.00 93.94 161 GLN A CA 1
ATOM 1225 C C . GLN A 1 161 ? -11.214 4.958 25.272 1.00 93.94 161 GLN A C 1
ATOM 1227 O O . GLN A 1 161 ? -11.983 4.947 26.231 1.00 93.94 161 GLN A O 1
ATOM 1232 N N . ASN A 1 162 ? -11.652 4.924 24.012 1.00 94.25 162 ASN A N 1
ATOM 1233 C CA . ASN A 1 162 ? -13.067 4.854 23.652 1.00 94.25 162 ASN A CA 1
ATOM 1234 C C . ASN A 1 162 ? -13.726 3.587 24.213 1.00 94.25 162 ASN A C 1
ATOM 1236 O O . ASN A 1 162 ? -14.814 3.658 24.785 1.00 94.25 162 ASN A O 1
ATOM 1240 N N . LEU A 1 163 ? -13.045 2.438 24.133 1.00 93.56 163 LEU A N 1
ATOM 1241 C CA . LEU A 1 163 ? -13.514 1.195 24.748 1.00 93.56 163 LEU A CA 1
ATOM 1242 C C . LEU A 1 163 ? -13.605 1.299 26.278 1.00 93.56 163 LEU A C 1
ATOM 1244 O O . LEU A 1 163 ? -14.569 0.804 26.864 1.00 93.56 163 LEU A O 1
ATOM 1248 N N . ALA A 1 164 ? -12.640 1.944 26.939 1.00 93.50 164 ALA A N 1
ATOM 1249 C CA . ALA A 1 164 ? -12.678 2.162 28.386 1.00 93.50 164 ALA A CA 1
ATOM 1250 C C . ALA A 1 164 ? -13.858 3.061 28.799 1.00 93.50 164 ALA A C 1
ATOM 1252 O O . ALA A 1 164 ? -14.608 2.712 29.711 1.00 93.50 164 ALA A O 1
ATOM 1253 N N . SER A 1 165 ? -14.080 4.166 28.084 1.00 94.31 165 SER A N 1
ATOM 1254 C CA . SER A 1 165 ? -15.222 5.064 28.303 1.00 94.31 165 SER A CA 1
ATOM 1255 C C . SER A 1 165 ? -16.560 4.351 28.105 1.00 94.31 165 SER A C 1
ATOM 1257 O O . SER A 1 165 ? -17.475 4.512 28.916 1.00 94.31 165 SER A O 1
ATOM 1259 N N . LEU A 1 166 ? -16.665 3.501 27.078 1.00 95.19 166 LEU A N 1
ATOM 1260 C CA . LEU A 1 166 ? -17.865 2.706 26.825 1.00 95.19 166 LEU A CA 1
ATOM 1261 C C . LEU A 1 166 ? -18.148 1.723 27.973 1.00 95.19 166 LEU A C 1
ATOM 1263 O O . LEU A 1 166 ? -19.284 1.636 28.438 1.00 95.19 166 LEU A O 1
ATOM 1267 N N . LYS A 1 167 ? -17.122 1.032 28.490 1.00 93.88 167 LYS A N 1
ATOM 1268 C CA . LYS A 1 167 ? -17.256 0.130 29.651 1.00 93.88 167 LYS A CA 1
ATOM 1269 C C . LYS A 1 167 ? -17.755 0.864 30.896 1.00 93.88 167 LYS A C 1
ATOM 1271 O O . LYS A 1 167 ? -18.649 0.365 31.584 1.00 93.88 167 LYS A O 1
ATOM 1276 N N . SER A 1 168 ? -17.223 2.053 31.168 1.00 94.75 168 SER A N 1
ATOM 1277 C CA . SER A 1 168 ? -17.666 2.886 32.290 1.00 94.75 168 SER A CA 1
ATOM 1278 C C . SER A 1 168 ? -19.123 3.327 32.131 1.00 94.75 168 SER A C 1
ATOM 1280 O O . SER A 1 168 ? -19.896 3.227 33.081 1.00 94.75 168 SER A O 1
ATOM 1282 N N . SER A 1 169 ? -19.534 3.735 30.925 1.00 95.94 169 SER A N 1
ATOM 1283 C CA . SER A 1 169 ? -20.923 4.120 30.636 1.00 95.94 169 SER A CA 1
ATOM 1284 C C . SER A 1 169 ? -21.901 2.954 30.813 1.00 95.94 169 SER A C 1
ATOM 1286 O O . SER A 1 169 ? -22.925 3.108 31.476 1.00 95.94 169 SER A O 1
ATOM 1288 N N . ILE A 1 170 ? -21.562 1.761 30.310 1.00 93.62 170 ILE A N 1
ATOM 1289 C CA . ILE A 1 170 ? -22.372 0.546 30.506 1.00 93.62 170 ILE A CA 1
ATOM 1290 C C . ILE A 1 170 ? -22.503 0.212 31.995 1.00 93.62 170 ILE A C 1
ATOM 1292 O O . ILE A 1 170 ? -23.594 -0.111 32.463 1.00 93.62 170 ILE A O 1
ATOM 1296 N N . THR A 1 171 ? -21.412 0.331 32.752 1.00 92.50 171 THR A N 1
ATOM 1297 C CA . THR A 1 171 ? -21.422 0.091 34.201 1.00 92.50 171 THR A CA 1
ATOM 1298 C C . THR A 1 171 ? -22.332 1.089 34.918 1.00 92.50 171 THR A C 1
ATOM 1300 O O . THR A 1 171 ? -23.148 0.687 35.744 1.00 92.50 171 THR A O 1
ATOM 1303 N N . ALA A 1 172 ? -22.263 2.374 34.560 1.00 93.31 172 ALA A N 1
ATOM 1304 C CA . ALA A 1 172 ? -23.137 3.405 35.117 1.00 93.31 172 ALA A CA 1
ATOM 1305 C C . ALA A 1 172 ? -24.617 3.151 34.788 1.00 93.31 172 ALA A C 1
ATOM 1307 O O . ALA A 1 172 ? -25.470 3.259 35.670 1.00 93.31 172 ALA A O 1
ATOM 1308 N N . MET A 1 173 ? -24.925 2.750 33.549 1.00 93.88 173 MET A N 1
ATOM 1309 C CA . MET A 1 173 ? -26.284 2.363 33.160 1.00 93.88 173 MET A CA 1
ATOM 1310 C C . MET A 1 173 ? -26.782 1.163 33.967 1.00 93.88 173 MET A C 1
ATOM 1312 O O . MET A 1 173 ? -27.909 1.192 34.453 1.00 93.88 173 MET A O 1
ATOM 1316 N N . LYS A 1 174 ? -25.943 0.140 34.171 1.00 90.00 174 LYS A N 1
ATOM 1317 C CA . LYS A 1 174 ? -26.291 -1.033 34.986 1.00 90.00 174 LYS A CA 1
ATOM 1318 C C . LYS A 1 174 ? -26.636 -0.638 36.424 1.00 90.00 174 LYS A C 1
ATOM 1320 O O . LYS A 1 174 ? -27.690 -1.026 36.911 1.00 90.00 174 LYS A O 1
ATOM 1325 N N . VAL A 1 175 ? -25.814 0.203 37.055 1.00 90.88 175 VAL A N 1
ATOM 1326 C CA . VAL A 1 175 ? -26.078 0.724 38.409 1.00 90.88 175 VAL A CA 1
ATOM 1327 C C . VAL A 1 175 ? -27.394 1.506 38.462 1.00 90.88 175 VAL A C 1
ATOM 1329 O O . VAL A 1 175 ? -28.169 1.350 39.405 1.00 90.88 175 VAL A O 1
ATOM 1332 N N . GLY A 1 176 ? -27.679 2.325 37.445 1.00 90.69 176 GLY A N 1
ATOM 1333 C CA . GLY A 1 176 ? -28.943 3.058 37.348 1.00 90.69 176 GLY A CA 1
ATOM 1334 C C . GLY A 1 176 ? -30.161 2.136 37.248 1.00 90.69 176 GLY A C 1
ATOM 1335 O O . GLY A 1 176 ? -31.158 2.357 37.936 1.00 90.69 176 GLY A O 1
ATOM 1336 N N . VAL A 1 177 ? -30.068 1.079 36.436 1.00 89.94 177 VAL A N 1
ATOM 1337 C CA . VAL A 1 177 ? -31.116 0.055 36.304 1.00 89.94 177 VAL A CA 1
ATOM 1338 C C . VAL A 1 177 ? -31.315 -0.696 37.621 1.00 89.94 177 VAL A C 1
ATOM 1340 O O . VAL A 1 177 ? -32.452 -0.823 38.068 1.00 89.94 177 VAL A O 1
ATOM 1343 N N . ASP A 1 178 ? -30.240 -1.110 38.291 1.00 87.38 178 ASP A N 1
ATOM 1344 C CA . ASP A 1 178 ? -30.319 -1.810 39.579 1.00 87.38 178 ASP A CA 1
ATOM 1345 C C . ASP A 1 178 ? -30.986 -0.931 40.660 1.00 87.38 178 ASP A C 1
ATOM 1347 O O . ASP A 1 178 ? -31.841 -1.402 41.415 1.00 87.38 178 ASP A O 1
ATOM 1351 N N . ALA A 1 179 ? -30.680 0.372 40.691 1.00 88.19 179 ALA A N 1
ATOM 1352 C CA . ALA A 1 179 ? -31.314 1.330 41.600 1.00 88.19 179 ALA A CA 1
ATOM 1353 C C . ALA A 1 179 ? -32.813 1.547 41.304 1.00 88.19 179 ALA A C 1
ATOM 1355 O O . ALA A 1 179 ? -33.616 1.697 42.230 1.00 88.19 179 ALA A O 1
ATOM 1356 N N . LEU A 1 180 ? -33.210 1.550 40.027 1.00 88.81 180 LEU A N 1
ATOM 1357 C CA . LEU A 1 180 ? -34.615 1.617 39.604 1.00 88.81 180 LEU A CA 1
ATOM 1358 C C . LEU A 1 180 ? -35.382 0.342 39.981 1.00 88.81 180 LEU A C 1
ATOM 1360 O O . LEU A 1 180 ? -36.491 0.429 40.511 1.00 88.81 180 LEU A O 1
ATOM 1364 N N . CYS A 1 181 ? -34.784 -0.831 39.762 1.00 87.81 181 CYS A N 1
ATOM 1365 C CA . CYS A 1 181 ? -35.330 -2.121 40.182 1.00 87.81 181 CYS A CA 1
ATOM 1366 C C . CYS A 1 181 ? -35.572 -2.158 41.698 1.00 87.81 181 CYS A C 1
ATOM 1368 O O . CYS A 1 181 ? -36.676 -2.491 42.132 1.00 87.81 181 CYS A O 1
ATOM 1370 N N . ALA A 1 182 ? -34.592 -1.711 42.493 1.00 86.38 182 ALA A N 1
ATOM 1371 C CA . ALA A 1 182 ? -34.706 -1.632 43.949 1.00 86.38 182 ALA A CA 1
ATOM 1372 C C . ALA A 1 182 ? -35.841 -0.700 44.409 1.00 86.38 182 ALA A C 1
ATOM 1374 O O . ALA A 1 182 ? -36.585 -1.045 45.324 1.00 86.38 182 ALA A O 1
ATOM 1375 N N . ARG A 1 183 ? -36.018 0.458 43.754 1.00 89.44 183 ARG A N 1
ATOM 1376 C CA . ARG A 1 183 ? -37.114 1.399 44.058 1.00 89.44 183 ARG A CA 1
ATOM 1377 C C . ARG A 1 183 ? -38.502 0.839 43.751 1.00 89.44 183 ARG A C 1
ATOM 1379 O O . ARG A 1 183 ? -39.445 1.165 44.461 1.00 89.44 183 ARG A O 1
ATOM 1386 N N . ASN A 1 184 ? -38.619 0.012 42.717 1.00 90.69 184 ASN A N 1
ATOM 1387 C CA . ASN A 1 184 ? -39.897 -0.533 42.260 1.00 90.69 184 ASN A CA 1
ATOM 1388 C C . ASN A 1 184 ? -40.197 -1.941 42.811 1.00 90.69 184 ASN A C 1
ATOM 1390 O O . ASN A 1 184 ? -41.205 -2.530 42.434 1.00 90.69 184 ASN A O 1
ATOM 1394 N N . GLY A 1 185 ? -39.336 -2.499 43.673 1.00 88.25 185 GLY A N 1
ATOM 1395 C CA . GLY A 1 185 ? -39.497 -3.855 44.216 1.00 88.25 185 GLY A CA 1
ATOM 1396 C C . GLY A 1 185 ? -39.361 -4.968 43.168 1.00 88.25 185 GLY A C 1
ATOM 1397 O O . GLY A 1 185 ? -39.849 -6.076 43.377 1.00 88.25 185 GLY A O 1
ATOM 1398 N N . ILE A 1 186 ? -38.720 -4.678 42.032 1.00 83.62 186 ILE A N 1
ATOM 1399 C CA . ILE A 1 186 ? -38.515 -5.623 40.931 1.00 83.62 186 ILE A CA 1
ATOM 1400 C C . ILE A 1 186 ? -37.158 -6.296 41.140 1.00 83.62 186 ILE A C 1
ATOM 1402 O O . ILE A 1 186 ? -36.148 -5.615 41.316 1.00 83.62 186 ILE A O 1
ATOM 1406 N N . ALA A 1 187 ? -37.118 -7.630 41.116 1.00 78.69 187 ALA A N 1
ATOM 1407 C CA . ALA A 1 187 ? -35.858 -8.364 41.190 1.00 78.69 187 ALA A CA 1
ATOM 1408 C C . ALA A 1 187 ? -34.965 -8.008 39.980 1.00 78.69 187 ALA A C 1
ATOM 1410 O O . ALA A 1 187 ? -35.466 -7.977 38.852 1.00 78.69 187 ALA A O 1
ATOM 1411 N N . PRO A 1 188 ? -33.664 -7.727 40.181 1.00 71.06 188 PRO A N 1
ATOM 1412 C CA . PRO A 1 188 ? -32.770 -7.390 39.082 1.00 71.06 188 PRO A CA 1
ATOM 1413 C C . PRO A 1 188 ? -32.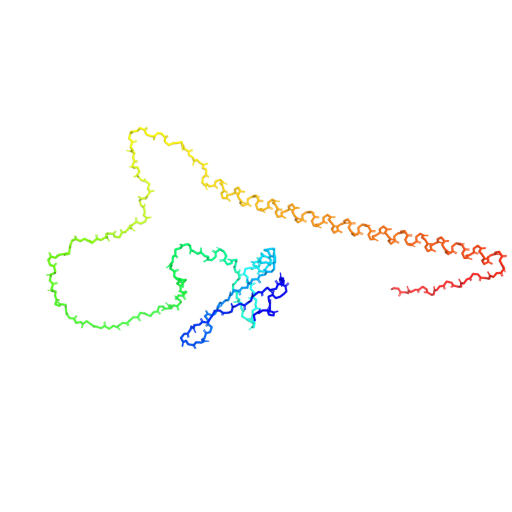667 -8.556 38.083 1.00 71.06 188 PRO A C 1
ATOM 1415 O O . PRO A 1 188 ? -32.779 -9.722 38.477 1.00 71.06 188 PRO A O 1
ATOM 1418 N N . PRO A 1 189 ? -32.450 -8.268 36.788 1.00 71.62 189 PRO A N 1
ATOM 1419 C CA . PRO A 1 189 ? -32.338 -9.302 35.767 1.00 71.62 189 PRO A CA 1
ATOM 1420 C C . PRO A 1 189 ? -31.158 -10.237 36.071 1.00 71.62 189 PRO A C 1
ATOM 1422 O O . PRO A 1 189 ? -30.054 -9.779 36.378 1.00 71.62 189 PRO A O 1
ATOM 1425 N N . ALA A 1 190 ? -31.397 -11.551 35.982 1.00 73.56 190 ALA A N 1
ATOM 1426 C CA . ALA A 1 190 ? -30.379 -12.575 36.208 1.00 73.56 190 ALA A CA 1
ATOM 1427 C C . ALA A 1 190 ? -29.156 -12.336 35.306 1.00 73.56 190 ALA A C 1
ATOM 1429 O O . ALA A 1 190 ? -29.298 -12.000 34.127 1.00 73.56 190 ALA A O 1
ATOM 1430 N N . ALA A 1 191 ? -27.951 -12.492 35.864 1.00 72.31 191 ALA A N 1
ATOM 1431 C CA . ALA A 1 191 ? -26.720 -12.332 35.100 1.00 72.31 191 ALA A CA 1
ATOM 1432 C C . ALA A 1 191 ? -26.719 -13.294 33.893 1.00 72.31 191 ALA A C 1
ATOM 1434 O O . ALA A 1 191 ? -27.106 -14.456 34.052 1.00 72.31 191 ALA A O 1
ATOM 1435 N N . PRO A 1 192 ? -26.298 -12.842 32.696 1.00 72.56 192 PRO A N 1
ATOM 1436 C CA . PRO A 1 192 ? -26.175 -13.733 31.551 1.00 72.56 192 PRO A CA 1
ATOM 1437 C C . PRO A 1 192 ? -25.183 -14.862 31.877 1.00 72.56 192 PRO A C 1
ATOM 1439 O O . PRO A 1 192 ? -24.225 -14.629 32.624 1.00 72.56 192 PRO A O 1
ATOM 1442 N N . PRO A 1 193 ? -25.394 -16.080 31.344 1.00 74.19 193 PRO A N 1
ATOM 1443 C CA . PRO A 1 193 ? -24.500 -17.203 31.591 1.00 74.19 193 PRO A CA 1
ATOM 1444 C C . PRO A 1 193 ? -23.072 -16.823 31.192 1.00 74.19 193 PRO A C 1
ATOM 1446 O O . PRO A 1 193 ? -22.842 -16.276 30.112 1.00 74.19 193 PRO A O 1
ATOM 1449 N N . ALA A 1 194 ? -22.117 -17.081 32.088 1.00 67.69 194 ALA A N 1
ATOM 1450 C CA . ALA A 1 194 ? -20.711 -16.817 31.829 1.00 67.69 194 ALA A CA 1
ATOM 1451 C C . ALA A 1 194 ? -20.265 -17.643 30.616 1.00 67.69 194 ALA A C 1
ATOM 1453 O O . ALA A 1 194 ? -20.223 -18.872 30.687 1.00 67.69 194 ALA A O 1
ATOM 1454 N N . PHE A 1 195 ? -19.938 -16.970 29.509 1.00 62.69 195 PHE A N 1
ATOM 1455 C CA . PHE A 1 195 ? -19.294 -17.607 28.365 1.00 62.69 195 PHE A CA 1
ATOM 1456 C C . PHE A 1 195 ? -17.985 -18.237 28.850 1.00 62.69 195 PHE A C 1
ATOM 1458 O O . PHE A 1 195 ? -17.052 -17.525 29.219 1.00 62.69 195 PHE A O 1
ATOM 1465 N N . HIS A 1 196 ? -17.950 -19.569 28.908 1.00 58.59 196 HIS A N 1
ATOM 1466 C CA . HIS A 1 196 ? -16.714 -20.317 29.096 1.00 58.59 196 HIS A CA 1
ATOM 1467 C C . HIS A 1 196 ? -15.864 -20.094 27.838 1.00 58.59 196 HIS A C 1
ATOM 1469 O O . HIS A 1 196 ? -16.278 -20.493 26.748 1.00 58.59 196 HIS A O 1
ATOM 1475 N N . GLN A 1 197 ? -14.747 -19.376 27.990 1.00 51.41 197 GLN A N 1
ATOM 1476 C CA . GLN A 1 197 ? -13.625 -19.452 27.051 1.00 51.41 197 GLN A CA 1
ATOM 1477 C C . GLN A 1 197 ? -12.813 -20.706 27.347 1.00 51.41 197 GLN A C 1
ATOM 1479 O O . GLN A 1 197 ? -12.641 -21.006 28.552 1.00 51.41 197 GLN A O 1
#

Sequence (197 aa):
MASYLTQYGNIIECKVVMDANTGRSKGYGFVVYSTPQEAQTATAEGYVTVDGKRCNCNLASVGAKKDGSAPVAPTKKRSYADQVVGTEAYAYADPYAEYSYNSYDKRQRTETMMHPGYSMPTGVAGIDLAQQNLQVHISSSLTAMYADIQTIKYEMTMMTQNLASLKSSITAMKVGVDALCARNGIAPPAAPPAFHQ

Radius of gyration: 36.28 Å; chains: 1; bounding box: 91×55×97 Å